Protein AF-A0ABD1ZKM5-F1 (afdb_monomer_lite)

pLDDT: mean 74.43, std 22.76, range [28.78, 96.25]

Radius of gyration: 40.63 Å; chains: 1; bounding box: 109×97×102 Å

Structure (mmCIF, N/CA/C/O backbone):
data_AF-A0ABD1ZKM5-F1
#
_entry.id   AF-A0ABD1ZKM5-F1
#
loop_
_atom_site.group_PDB
_atom_site.id
_atom_site.type_symbol
_atom_site.label_atom_id
_atom_site.label_alt_id
_atom_site.label_comp_id
_atom_site.label_asym_id
_atom_site.label_entity_id
_atom_site.label_seq_id
_atom_site.pdbx_PDB_ins_code
_atom_site.Cartn_x
_atom_site.Cartn_y
_atom_site.Cartn_z
_atom_site.occupancy
_atom_site.B_iso_or_equiv
_atom_site.auth_seq_id
_atom_site.auth_comp_id
_atom_site.auth_asym_id
_atom_site.auth_atom_id
_atom_site.pdbx_PDB_model_num
ATOM 1 N N . MET A 1 1 ? -14.604 -31.005 -56.054 1.00 36.00 1 MET A N 1
ATOM 2 C CA . MET A 1 1 ? -14.301 -32.450 -55.998 1.00 36.00 1 MET A CA 1
ATOM 3 C C . MET A 1 1 ? -13.940 -32.732 -54.546 1.00 36.00 1 MET A C 1
ATOM 5 O O . MET A 1 1 ? -12.971 -32.145 -54.093 1.00 36.00 1 MET A O 1
ATOM 9 N N . PHE A 1 2 ? -14.914 -33.166 -53.732 1.00 33.97 2 PHE A N 1
ATOM 10 C CA . PHE A 1 2 ? -15.189 -34.586 -53.395 1.00 33.97 2 PHE A CA 1
ATOM 11 C C . PHE A 1 2 ? -14.004 -35.153 -52.571 1.00 33.97 2 PHE A C 1
ATOM 13 O O . PHE A 1 2 ? -12.884 -35.075 -53.048 1.00 33.97 2 PHE A O 1
ATOM 20 N N . GLU A 1 3 ? -14.111 -35.640 -51.329 1.00 38.06 3 GLU A N 1
ATOM 21 C CA . GLU A 1 3 ? -15.212 -36.305 -50.617 1.00 38.06 3 GLU A CA 1
ATOM 22 C C . GLU A 1 3 ? -15.070 -36.232 -49.087 1.00 38.06 3 GLU A C 1
ATOM 24 O O . GLU A 1 3 ? -13.974 -36.185 -48.533 1.00 38.06 3 GLU A O 1
ATOM 29 N N . ASN A 1 4 ? -16.235 -36.291 -48.438 1.00 39.16 4 ASN A N 1
ATOM 30 C CA . ASN A 1 4 ? -16.455 -36.652 -47.043 1.00 39.16 4 ASN A CA 1
ATOM 31 C C . ASN A 1 4 ? -15.963 -38.075 -46.745 1.00 39.16 4 ASN A C 1
ATOM 33 O O . ASN A 1 4 ? -16.117 -38.955 -47.587 1.00 39.16 4 ASN A O 1
ATOM 37 N N . ASN A 1 5 ? -15.563 -38.347 -45.500 1.00 41.16 5 ASN A N 1
ATOM 38 C CA . ASN A 1 5 ? -15.792 -39.670 -44.923 1.00 41.16 5 ASN A CA 1
ATOM 39 C C . ASN A 1 5 ? -16.189 -39.591 -43.446 1.00 41.16 5 ASN A C 1
ATOM 41 O O . ASN A 1 5 ? -15.442 -39.137 -42.582 1.00 41.16 5 ASN A O 1
ATOM 45 N N . TYR A 1 6 ? -17.422 -40.041 -43.234 1.00 37.62 6 TYR A N 1
ATOM 46 C CA . TYR A 1 6 ? -18.087 -40.362 -41.982 1.00 37.62 6 TYR A CA 1
ATOM 47 C C . TYR A 1 6 ? -17.468 -41.607 -41.329 1.00 37.62 6 TYR A C 1
ATOM 49 O O . TYR A 1 6 ? -17.038 -42.529 -42.020 1.00 37.62 6 TYR A O 1
ATOM 57 N N . GLY A 1 7 ? -17.544 -41.683 -39.999 1.00 33.62 7 GLY A N 1
ATOM 58 C CA . GLY A 1 7 ? -17.165 -42.863 -39.223 1.00 33.62 7 GLY A CA 1
ATOM 59 C C . GLY A 1 7 ? -17.837 -42.925 -37.849 1.00 33.62 7 GLY A C 1
ATOM 60 O O . GLY A 1 7 ? -17.179 -42.647 -36.859 1.00 33.62 7 GLY A O 1
ATOM 61 N N . LYS A 1 8 ? -19.138 -43.265 -37.848 1.00 38.28 8 LYS A N 1
ATOM 62 C CA . LYS A 1 8 ? -19.865 -44.213 -36.962 1.00 38.28 8 LYS A CA 1
ATOM 63 C C . LYS A 1 8 ? -19.569 -44.162 -35.451 1.00 38.28 8 LYS A C 1
ATOM 65 O O . LYS A 1 8 ? -18.481 -44.503 -35.010 1.00 38.28 8 LYS A O 1
ATOM 70 N N . ASP A 1 9 ? -20.503 -43.671 -34.639 1.00 36.72 9 ASP A N 1
ATOM 71 C CA . ASP A 1 9 ? -21.673 -44.382 -34.069 1.00 36.72 9 ASP A CA 1
ATOM 72 C C . ASP A 1 9 ? -21.318 -45.454 -33.022 1.00 36.72 9 ASP A C 1
ATOM 74 O O . ASP A 1 9 ? -20.968 -46.584 -33.353 1.00 36.72 9 ASP A O 1
ATOM 78 N N . SER A 1 10 ? -21.539 -45.120 -31.747 1.00 38.94 10 SER A N 1
ATOM 79 C CA . SER A 1 10 ? -21.894 -46.089 -30.705 1.00 38.94 10 SER A CA 1
ATOM 80 C C . SER A 1 10 ? -22.880 -45.444 -29.726 1.00 38.94 10 SER A C 1
ATOM 82 O O . SER A 1 10 ? -22.502 -44.762 -28.774 1.00 38.94 10 SER A O 1
ATOM 84 N N . ILE A 1 11 ? -24.158 -45.643 -30.039 1.00 34.97 11 ILE A N 1
ATOM 85 C CA . ILE A 1 11 ? -25.331 -45.423 -29.195 1.00 34.97 11 ILE A CA 1
ATOM 86 C C . ILE A 1 11 ? -25.371 -46.556 -28.163 1.00 34.97 11 ILE A C 1
ATOM 88 O O . ILE A 1 11 ? -25.349 -47.718 -28.558 1.00 34.97 11 ILE A O 1
ATOM 92 N N . LEU A 1 12 ? -25.488 -46.231 -26.875 1.00 41.09 12 LEU A N 1
ATOM 93 C CA . LEU A 1 12 ? -26.015 -47.151 -25.866 1.00 41.09 12 LEU A CA 1
ATOM 94 C C . LEU A 1 12 ? -27.028 -46.412 -24.980 1.00 41.09 12 LEU A C 1
ATOM 96 O O . LEU A 1 12 ? -26.679 -45.598 -24.133 1.00 41.09 12 LEU A O 1
ATOM 100 N N . GLU A 1 13 ? -28.284 -46.703 -25.308 1.00 34.62 13 GLU A N 1
ATOM 101 C CA . GLU A 1 13 ? -29.384 -47.082 -24.415 1.00 34.62 13 GLU A CA 1
ATOM 102 C C . GLU A 1 13 ? -29.853 -46.106 -23.324 1.00 34.62 13 GLU A C 1
ATOM 104 O O . GLU A 1 13 ? -29.314 -45.965 -22.230 1.00 34.62 13 GLU A O 1
ATOM 109 N N . ILE A 1 14 ? -30.993 -45.510 -23.670 1.00 36.38 14 ILE A N 1
ATOM 110 C CA . ILE A 1 14 ? -32.036 -44.953 -22.816 1.00 36.38 14 ILE A CA 1
ATOM 111 C C . ILE A 1 14 ? -32.649 -46.080 -21.973 1.00 36.38 14 ILE A C 1
ATOM 113 O O . ILE A 1 14 ? -33.048 -47.094 -22.534 1.00 36.38 14 ILE A O 1
ATOM 117 N N . ASN A 1 15 ? -32.845 -45.843 -20.675 1.00 31.05 15 ASN A N 1
ATOM 118 C CA . ASN A 1 15 ? -33.962 -46.425 -19.928 1.00 31.05 15 ASN A CA 1
ATOM 119 C C . ASN A 1 15 ? -34.610 -45.327 -19.076 1.00 31.05 15 ASN A C 1
ATOM 121 O O . ASN A 1 15 ? -34.088 -44.917 -18.040 1.00 31.05 15 ASN A O 1
ATOM 125 N N . CYS A 1 16 ? -35.740 -44.831 -19.578 1.00 30.86 16 CYS A N 1
ATOM 126 C CA . CYS A 1 16 ? -36.726 -44.052 -18.846 1.00 30.86 16 CYS A CA 1
ATOM 127 C C . CYS A 1 16 ? -37.877 -44.999 -18.514 1.00 30.86 16 CYS A C 1
ATOM 129 O O . CYS A 1 16 ? -38.610 -45.374 -19.424 1.00 30.86 16 CYS A O 1
ATOM 131 N N . ASP A 1 17 ? -38.065 -45.319 -17.237 1.00 29.02 17 ASP A N 1
ATOM 132 C CA . ASP A 1 17 ? -39.303 -45.931 -16.760 1.00 29.02 17 ASP A CA 1
ATOM 133 C C . ASP A 1 17 ? -40.161 -44.861 -16.083 1.00 29.02 17 ASP A C 1
ATOM 135 O O . ASP A 1 17 ? -39.778 -44.240 -15.090 1.00 29.02 17 ASP A O 1
ATOM 139 N N . CYS A 1 18 ? -41.326 -44.631 -16.682 1.00 31.38 18 CYS A N 1
ATOM 140 C CA . CYS A 1 18 ? -42.377 -43.721 -16.253 1.00 31.38 18 CYS A CA 1
ATOM 141 C C . CYS A 1 18 ? -43.701 -44.490 -16.358 1.00 31.38 18 CYS A C 1
ATOM 143 O O . CYS A 1 18 ? -44.081 -44.832 -17.474 1.00 31.38 18 CYS A O 1
ATOM 145 N N . ALA A 1 19 ? -44.364 -44.769 -15.231 1.00 34.47 19 ALA A N 1
ATOM 146 C CA . ALA A 1 19 ? -45.766 -45.216 -15.073 1.00 34.47 19 ALA A CA 1
ATOM 147 C C . ALA A 1 19 ? -45.908 -45.762 -13.636 1.00 34.47 19 ALA A C 1
ATOM 149 O O . ALA A 1 19 ? -44.991 -46.416 -13.162 1.00 34.47 19 ALA A O 1
ATOM 150 N N . GLU A 1 20 ? -46.942 -45.586 -12.817 1.00 33.72 20 GLU A N 1
ATOM 151 C CA . GLU A 1 20 ? -48.313 -45.064 -12.865 1.00 33.72 20 GLU A CA 1
ATOM 152 C C . GLU A 1 20 ? -48.689 -44.864 -11.369 1.00 33.72 20 GLU A C 1
ATOM 154 O O . GLU A 1 20 ? -48.222 -45.591 -10.498 1.00 33.72 20 GLU A O 1
ATOM 159 N N . GLY A 1 21 ? -49.371 -43.798 -10.951 1.00 33.91 21 GLY A N 1
ATOM 160 C CA . GLY A 1 21 ? -50.832 -43.804 -10.870 1.00 33.91 21 GLY A CA 1
ATOM 161 C C . GLY A 1 21 ? -51.379 -44.483 -9.599 1.00 33.91 21 GLY A C 1
ATOM 162 O O . GLY A 1 21 ? -51.686 -45.665 -9.626 1.00 33.91 21 GLY A O 1
ATOM 163 N N . ALA A 1 22 ? -51.603 -43.723 -8.516 1.00 32.34 22 ALA A N 1
ATOM 164 C CA . ALA A 1 22 ? -52.608 -44.063 -7.496 1.00 32.34 22 ALA A CA 1
ATOM 165 C C . ALA A 1 22 ? -53.034 -42.822 -6.686 1.00 32.34 22 ALA A C 1
ATOM 167 O O . ALA A 1 22 ? -52.306 -42.320 -5.831 1.00 32.34 22 ALA A O 1
ATOM 168 N N . MET A 1 23 ? -54.246 -42.337 -6.965 1.00 34.19 23 MET A N 1
ATOM 169 C CA . MET A 1 23 ? -55.028 -41.481 -6.070 1.00 34.19 23 MET A CA 1
ATOM 170 C C . MET A 1 23 ? -55.425 -42.267 -4.816 1.00 34.19 23 MET A C 1
ATOM 172 O O . MET A 1 23 ? -56.023 -43.324 -4.963 1.00 34.19 23 MET A O 1
ATOM 176 N N . TYR A 1 24 ? -55.243 -41.694 -3.623 1.00 33.56 24 TYR A N 1
ATOM 177 C CA . TYR A 1 24 ? -56.173 -41.871 -2.499 1.00 33.56 24 TYR A CA 1
ATOM 178 C C . TYR A 1 24 ? -56.209 -40.601 -1.637 1.00 33.56 24 TYR A C 1
ATOM 180 O O . TYR A 1 24 ? -55.196 -40.133 -1.124 1.00 33.56 24 TYR A O 1
ATOM 188 N N . VAL A 1 25 ? -57.413 -40.047 -1.501 1.00 41.25 25 VAL A N 1
ATOM 189 C CA . VAL A 1 25 ? -57.791 -38.982 -0.566 1.00 41.25 25 VAL A CA 1
ATOM 190 C C . VAL A 1 25 ? -58.411 -39.637 0.666 1.00 41.25 25 VAL A C 1
ATOM 192 O O . VAL A 1 25 ? -59.309 -40.442 0.485 1.00 41.25 25 VAL A O 1
ATOM 195 N N . TYR A 1 26 ? -57.944 -39.273 1.866 1.00 31.66 26 TYR A N 1
ATOM 196 C CA . TYR A 1 26 ? -58.586 -39.203 3.206 1.00 31.66 26 TYR A CA 1
ATOM 197 C C . TYR A 1 26 ? -57.402 -38.949 4.176 1.00 31.66 26 TYR A C 1
ATOM 199 O O . TYR A 1 26 ? -56.385 -39.612 4.054 1.00 31.66 26 TYR A O 1
ATOM 207 N N . GLY A 1 27 ? -57.325 -38.017 5.127 1.00 28.78 27 GLY A N 1
ATOM 208 C CA . GLY A 1 27 ? -58.278 -37.163 5.822 1.00 28.78 27 GLY A CA 1
ATOM 209 C C . GLY A 1 27 ? -57.945 -37.217 7.326 1.00 28.78 27 GLY A C 1
ATOM 210 O O . GLY A 1 27 ? -58.253 -38.229 7.931 1.00 28.78 27 GLY A O 1
ATOM 211 N N . ARG A 1 28 ? -57.392 -36.122 7.902 1.00 34.00 28 ARG A N 1
ATOM 212 C CA . ARG A 1 28 ? -57.161 -35.824 9.354 1.00 34.00 28 ARG A CA 1
ATOM 213 C C . ARG A 1 28 ? -56.240 -36.819 10.104 1.00 34.00 28 ARG A C 1
ATOM 215 O O . ARG A 1 28 ? -56.307 -38.010 9.890 1.00 34.00 28 ARG A O 1
ATOM 222 N N . THR A 1 29 ? -55.314 -36.423 10.974 1.00 35.19 29 THR A N 1
ATOM 223 C CA . THR A 1 29 ? -55.437 -35.626 12.210 1.00 35.19 29 THR A CA 1
ATOM 224 C C . THR A 1 29 ? -54.043 -35.117 12.612 1.00 35.19 29 THR A C 1
ATOM 226 O O . THR A 1 29 ? -53.079 -35.861 12.537 1.00 35.19 29 THR A O 1
ATOM 229 N N . SER A 1 30 ? -53.906 -33.826 12.921 1.00 36.16 30 SER A N 1
ATOM 230 C CA . SER A 1 30 ? -53.524 -33.304 14.247 1.00 36.16 30 SER A CA 1
ATOM 231 C C . SER A 1 30 ? -52.241 -33.853 14.888 1.00 36.16 30 SER A C 1
ATOM 233 O O . SER A 1 30 ? -52.185 -35.009 15.286 1.00 36.16 30 SER A O 1
ATOM 235 N N . ALA A 1 31 ? -51.376 -32.884 15.206 1.00 39.53 31 ALA A N 1
ATOM 236 C CA . ALA A 1 31 ? -50.312 -32.889 16.207 1.00 39.53 31 ALA A CA 1
ATOM 237 C C . ALA A 1 31 ? -48.954 -33.465 15.787 1.00 39.53 31 ALA A C 1
ATOM 239 O O . ALA A 1 31 ? -48.861 -34.347 14.952 1.00 39.53 31 ALA A O 1
ATOM 240 N N . GLU A 1 32 ? -47.930 -32.904 16.438 1.00 35.69 32 GLU A N 1
ATOM 241 C CA . GLU A 1 32 ? -46.489 -33.152 16.306 1.00 35.69 32 GLU A CA 1
ATOM 242 C C . GLU A 1 32 ? -45.801 -32.326 15.211 1.00 35.69 32 GLU A C 1
ATOM 244 O O . GLU A 1 32 ? -46.047 -32.458 14.026 1.00 35.69 32 GLU A O 1
ATOM 249 N N . SER A 1 33 ? -44.899 -31.404 15.508 1.00 37.94 33 SER A N 1
ATOM 250 C CA . SER A 1 33 ? -44.362 -30.955 16.785 1.00 37.94 33 SER A CA 1
ATOM 251 C C . SER A 1 33 ? -43.608 -29.669 16.476 1.00 37.94 33 SER A C 1
ATOM 253 O O . SER A 1 33 ? -42.689 -29.666 15.655 1.00 37.94 33 SER A O 1
ATOM 255 N N . LEU A 1 34 ? -44.009 -28.568 17.111 1.00 40.22 34 LEU A N 1
ATOM 256 C CA . LEU A 1 34 ? -43.233 -27.336 17.116 1.00 40.22 34 LEU A CA 1
ATOM 257 C C . LEU A 1 34 ? -41.829 -27.669 17.616 1.00 40.22 34 LEU A C 1
ATOM 259 O O . LEU A 1 34 ? -41.654 -28.143 18.739 1.00 40.22 34 LEU A O 1
ATOM 263 N N . ASN A 1 35 ? -40.839 -27.424 16.763 1.00 40.56 35 ASN A N 1
ATOM 264 C CA . ASN A 1 35 ? -39.428 -27.592 17.062 1.00 40.56 35 ASN A CA 1
ATOM 265 C C . ASN A 1 35 ? -39.002 -26.465 18.018 1.00 40.56 35 ASN A C 1
ATOM 267 O O . ASN A 1 35 ? -38.363 -25.482 17.644 1.00 40.56 35 ASN A O 1
ATOM 271 N N . TYR A 1 36 ? -39.447 -26.574 19.270 1.00 34.72 36 TYR A N 1
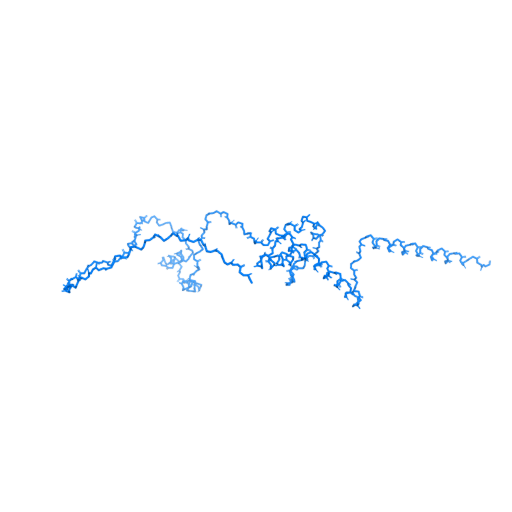ATOM 272 C CA . TYR A 1 36 ? -39.001 -25.747 20.375 1.00 34.72 36 TYR A CA 1
ATOM 273 C C . TYR A 1 36 ? -37.570 -26.181 20.675 1.00 34.72 36 TYR A C 1
ATOM 275 O O . TYR A 1 36 ? -37.317 -27.151 21.392 1.00 34.72 36 TYR A O 1
ATOM 283 N N . ARG A 1 37 ? -36.610 -25.474 20.074 1.00 36.47 37 ARG A N 1
ATOM 284 C CA . ARG A 1 37 ? -35.201 -25.554 20.447 1.00 36.47 37 ARG A CA 1
ATOM 285 C C . ARG A 1 37 ? -35.121 -25.169 21.919 1.00 36.47 37 ARG A C 1
ATOM 287 O O . ARG A 1 37 ? -35.146 -23.987 22.252 1.00 36.47 37 ARG A O 1
ATOM 294 N N . LYS A 1 38 ? -35.094 -26.183 22.786 1.00 36.00 38 LYS A N 1
ATOM 295 C CA . LYS A 1 38 ? -34.874 -26.061 24.224 1.00 36.00 38 LYS A CA 1
ATOM 296 C C . LYS A 1 38 ? -33.660 -25.156 24.425 1.00 36.00 38 LYS A C 1
ATOM 298 O O . LYS A 1 38 ? -32.528 -25.572 24.197 1.00 36.00 38 LYS A O 1
ATOM 303 N N . GLN A 1 39 ? -33.903 -23.907 24.816 1.00 36.72 39 GLN A N 1
ATOM 304 C CA . GLN A 1 39 ? -32.912 -23.143 25.548 1.00 36.72 39 GLN A CA 1
ATOM 305 C C . GLN A 1 39 ? -32.711 -23.925 26.837 1.00 36.72 39 GLN A C 1
ATOM 307 O O . GLN A 1 39 ? -33.581 -23.962 27.703 1.00 36.72 39 GLN A O 1
ATOM 312 N N . THR A 1 40 ? -31.595 -24.636 26.911 1.00 38.12 40 THR A N 1
ATOM 313 C CA . THR A 1 40 ? -31.060 -25.147 28.160 1.00 38.12 40 THR A CA 1
ATOM 314 C C . THR A 1 40 ? -30.802 -23.933 29.039 1.00 38.12 40 THR A C 1
ATOM 316 O O . THR A 1 40 ? -29.773 -23.268 28.923 1.00 38.12 40 THR A O 1
ATOM 319 N N . VAL A 1 41 ? -31.790 -23.593 29.865 1.00 39.41 41 VAL A N 1
ATOM 320 C CA . VAL A 1 41 ? -31.601 -22.728 31.020 1.00 39.41 41 VAL A CA 1
ATOM 321 C C . VAL A 1 41 ? -30.682 -23.522 31.932 1.00 39.41 41 VAL A C 1
ATOM 323 O O . VAL A 1 41 ? -31.122 -24.386 32.686 1.00 39.41 41 VAL A O 1
ATOM 326 N N . HIS A 1 42 ? -29.381 -23.291 31.779 1.00 32.00 42 HIS A N 1
ATOM 327 C CA . HIS A 1 42 ? -28.417 -23.633 32.802 1.00 32.00 42 HIS A CA 1
ATOM 328 C C . HIS A 1 42 ? -28.847 -22.868 34.054 1.00 32.00 42 HIS A C 1
ATOM 330 O O . HIS A 1 42 ? -28.608 -21.668 34.193 1.00 32.00 42 HIS A O 1
ATOM 336 N N . HIS A 1 43 ? -29.560 -23.564 34.940 1.00 36.84 43 HIS A N 1
ATOM 337 C CA . HIS A 1 43 ? -29.608 -23.237 36.354 1.00 36.84 43 HIS A CA 1
ATOM 338 C C . HIS A 1 43 ? -28.204 -23.502 36.905 1.00 36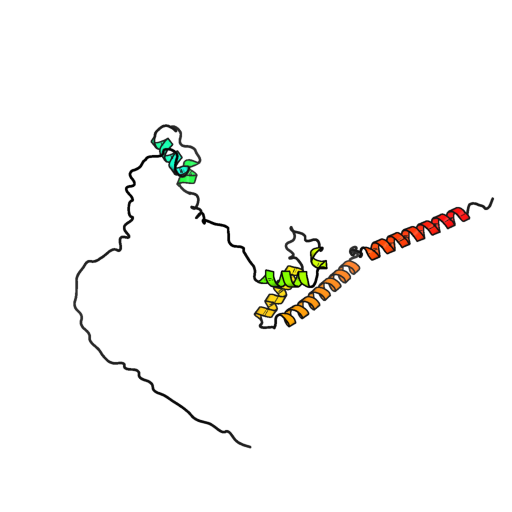.84 43 HIS A C 1
ATOM 340 O O . HIS A 1 43 ? -27.954 -24.486 37.593 1.00 36.84 43 HIS A O 1
ATOM 346 N N . ASP A 1 44 ? -27.264 -22.638 36.531 1.00 40.81 44 ASP A N 1
ATOM 347 C CA . ASP A 1 44 ? -26.002 -22.537 37.232 1.00 40.81 44 ASP A CA 1
ATOM 348 C C . ASP A 1 44 ? -26.356 -22.036 38.631 1.00 40.81 44 ASP A C 1
ATOM 350 O O . ASP A 1 44 ? -26.946 -20.963 38.786 1.00 40.81 44 ASP A O 1
ATOM 354 N N . GLU A 1 45 ? -26.047 -22.832 39.652 1.00 43.12 45 GLU A N 1
ATOM 355 C CA . GLU A 1 45 ? -26.011 -22.373 41.034 1.00 43.12 45 GLU A CA 1
ATOM 356 C C . GLU A 1 45 ? -25.178 -21.091 41.082 1.00 43.12 45 GLU A C 1
ATOM 358 O O . GLU A 1 45 ? -23.951 -21.089 40.943 1.00 43.12 45 GLU A O 1
ATOM 363 N N . VAL A 1 46 ? -25.873 -19.960 41.195 1.00 46.25 46 VAL A N 1
ATOM 364 C CA . VAL A 1 46 ? -25.269 -18.646 41.052 1.00 46.25 46 VAL A CA 1
ATOM 365 C C . VAL A 1 46 ? -24.458 -18.356 42.310 1.00 46.25 46 VAL A C 1
ATOM 367 O O . VAL A 1 46 ? -24.921 -17.692 43.237 1.00 46.25 46 VAL A O 1
ATOM 370 N N . LYS A 1 47 ? -23.189 -18.776 42.328 1.00 41.31 47 LYS A N 1
ATOM 371 C CA . LYS A 1 47 ? -22.150 -18.031 43.048 1.00 41.31 47 LYS A CA 1
ATOM 372 C C . LYS A 1 47 ? -22.104 -16.642 42.411 1.00 41.31 47 LYS A C 1
ATOM 374 O O . LYS A 1 47 ? -21.408 -16.403 41.427 1.00 41.31 47 LYS A O 1
ATOM 379 N N . MET A 1 48 ? -22.923 -15.740 42.950 1.00 49.53 48 MET A N 1
ATOM 380 C CA . MET A 1 48 ? -23.054 -14.337 42.566 1.00 49.53 48 MET A CA 1
ATOM 381 C C . MET A 1 48 ? -21.729 -13.614 42.825 1.00 49.53 48 MET A C 1
ATOM 383 O O . MET A 1 48 ? -21.580 -12.893 43.808 1.00 49.53 48 MET A O 1
ATOM 387 N N . SER A 1 49 ? -20.737 -13.774 41.949 1.00 56.69 49 SER A N 1
ATOM 388 C CA . SER A 1 49 ? -19.591 -12.873 41.951 1.00 56.69 49 SER A CA 1
ATOM 389 C C . SER A 1 49 ? -20.104 -11.498 41.519 1.00 56.69 49 SER A C 1
ATOM 391 O O . SER A 1 49 ? -20.320 -11.253 40.329 1.00 56.69 49 SER A O 1
ATOM 393 N N . PHE A 1 50 ? -20.322 -10.611 42.493 1.00 55.56 50 PHE A N 1
ATOM 394 C CA . PHE A 1 50 ? -20.814 -9.235 42.337 1.00 55.56 50 PHE A CA 1
ATOM 395 C C . PHE A 1 50 ? -20.095 -8.454 41.217 1.00 55.56 50 PHE A C 1
ATOM 397 O O . PHE A 1 50 ? -20.676 -7.572 40.589 1.00 55.56 50 PHE A O 1
ATOM 404 N N . MET A 1 51 ? -18.852 -8.839 40.904 1.00 59.88 51 MET A N 1
ATOM 405 C CA . MET A 1 51 ? -17.943 -8.115 40.014 1.00 59.88 51 MET A CA 1
ATOM 406 C C . MET A 1 51 ? -17.645 -8.792 38.663 1.00 59.88 51 MET A C 1
ATOM 408 O O . MET A 1 51 ? -16.881 -8.231 37.875 1.00 59.88 51 MET A O 1
ATOM 412 N N . LYS A 1 52 ? -18.228 -9.955 38.342 1.00 66.25 52 LYS A N 1
ATOM 413 C CA . LYS A 1 52 ? -17.986 -10.638 37.053 1.00 66.25 52 LYS A CA 1
ATOM 414 C C . LYS A 1 52 ? -19.133 -10.353 36.074 1.00 66.25 52 LYS A C 1
ATOM 416 O O . LYS A 1 52 ? -20.301 -10.533 36.422 1.00 66.25 52 LYS A O 1
ATOM 421 N N . GLY A 1 53 ? -18.795 -9.855 34.882 1.00 73.88 53 GLY A N 1
ATOM 422 C CA . GLY A 1 53 ? -19.749 -9.479 33.827 1.00 73.88 53 GLY A CA 1
ATOM 423 C C . GLY A 1 53 ? -19.479 -8.112 33.182 1.00 73.88 53 GLY A C 1
ATOM 424 O O . GLY A 1 53 ? -18.602 -7.364 33.627 1.00 73.88 53 GLY A O 1
ATOM 425 N N . ASP A 1 54 ? -20.256 -7.812 32.139 1.00 83.75 54 ASP A N 1
ATOM 426 C CA . ASP A 1 54 ? -20.254 -6.548 31.391 1.00 83.75 54 ASP A CA 1
ATOM 427 C C . ASP A 1 54 ? -20.714 -5.358 32.260 1.00 83.75 54 ASP A C 1
ATOM 429 O O . ASP A 1 54 ? -21.507 -5.518 33.195 1.00 83.75 54 ASP A O 1
ATOM 433 N N . LEU A 1 55 ? -20.234 -4.153 31.947 1.00 88.06 55 LEU A N 1
ATOM 434 C CA . LEU A 1 55 ? -20.535 -2.911 32.658 1.00 88.06 55 LEU A CA 1
ATOM 435 C C . LEU A 1 55 ? -22.045 -2.655 32.753 1.00 88.06 55 LEU A C 1
ATOM 437 O O . LEU A 1 55 ? -22.529 -2.300 33.826 1.00 88.06 55 LEU A O 1
ATOM 441 N N . LEU A 1 56 ? -22.813 -2.906 31.686 1.00 89.19 56 LEU A N 1
ATOM 442 C CA . LEU A 1 56 ? -24.271 -2.731 31.712 1.00 89.19 56 LEU A CA 1
ATOM 443 C C . LEU A 1 56 ? -24.938 -3.645 32.733 1.00 89.19 56 LEU A C 1
ATOM 445 O O . LEU A 1 56 ? -25.820 -3.219 33.483 1.00 89.19 56 LEU A O 1
ATOM 449 N N . THR A 1 57 ? -24.497 -4.901 32.794 1.00 88.62 57 THR A N 1
ATOM 450 C CA . THR A 1 57 ? -25.034 -5.881 33.743 1.00 88.62 57 THR A CA 1
ATOM 451 C C . THR A 1 57 ? -24.684 -5.510 35.185 1.00 88.62 57 THR A C 1
ATOM 453 O O . THR A 1 57 ? -25.532 -5.634 36.069 1.00 88.62 57 THR A O 1
ATOM 456 N N . LYS A 1 58 ? -23.482 -4.967 35.418 1.00 88.88 58 LYS A N 1
ATOM 457 C CA . LYS A 1 58 ? -23.030 -4.468 36.725 1.00 88.88 58 LYS A CA 1
ATOM 458 C C . LYS A 1 58 ? -23.833 -3.255 37.177 1.00 88.88 58 LYS A C 1
ATOM 460 O O . LYS A 1 58 ? -24.421 -3.281 38.256 1.00 88.88 58 LYS A O 1
ATOM 465 N N . THR A 1 59 ? -23.936 -2.228 36.339 1.00 89.50 59 THR A N 1
ATOM 466 C CA . THR A 1 59 ? -24.680 -1.004 36.662 1.00 89.50 59 THR A CA 1
ATOM 467 C C . THR A 1 59 ? -26.162 -1.296 36.882 1.00 89.50 59 THR A C 1
ATOM 469 O O . THR A 1 59 ? -26.758 -0.785 37.827 1.00 89.50 59 THR A O 1
ATOM 472 N N . ARG A 1 60 ? -26.751 -2.211 36.099 1.00 89.94 60 ARG A N 1
ATOM 473 C CA . ARG A 1 60 ? -28.131 -2.673 36.309 1.00 89.94 60 ARG A CA 1
ATOM 474 C C . ARG A 1 60 ? -28.321 -3.312 37.688 1.00 89.94 60 ARG A C 1
ATOM 476 O O . ARG A 1 60 ? -29.348 -3.080 38.320 1.00 89.94 60 ARG A O 1
ATOM 483 N N . ARG A 1 61 ? -27.354 -4.106 38.161 1.00 88.75 61 ARG A N 1
ATOM 484 C CA . ARG A 1 61 ? -27.386 -4.713 39.504 1.00 88.75 61 ARG A CA 1
ATOM 485 C C . ARG A 1 61 ? -27.235 -3.661 40.608 1.00 88.75 61 ARG A C 1
ATOM 487 O O . ARG A 1 61 ? -27.972 -3.731 41.581 1.00 88.75 61 ARG A O 1
ATOM 494 N N . LEU A 1 62 ? -26.356 -2.672 40.437 1.00 90.19 62 LEU A N 1
ATOM 495 C CA . LEU A 1 62 ? -26.136 -1.591 41.414 1.00 90.19 62 LEU A CA 1
ATOM 496 C C . LEU A 1 62 ? -27.345 -0.661 41.575 1.00 90.19 62 LEU A C 1
ATOM 498 O O . LEU A 1 62 ? -27.657 -0.263 42.695 1.00 90.19 62 LEU A O 1
ATOM 502 N N . ILE A 1 63 ? -28.041 -0.353 40.476 1.00 90.12 63 ILE A N 1
ATOM 503 C CA . ILE A 1 63 ? -29.298 0.409 40.506 1.00 90.12 63 ILE A CA 1
ATOM 504 C C . ILE A 1 63 ? -30.385 -0.403 41.225 1.00 90.12 63 ILE A C 1
ATOM 506 O O . ILE A 1 63 ? -31.069 0.120 42.097 1.00 90.12 63 ILE A O 1
ATOM 510 N N . LYS A 1 64 ? -30.518 -1.701 40.911 1.00 87.81 64 LYS A N 1
ATOM 511 C CA . LYS A 1 64 ? -31.484 -2.589 41.586 1.00 87.81 64 LYS A CA 1
ATOM 512 C C . LYS A 1 64 ? -31.186 -2.779 43.075 1.00 87.81 64 LYS A C 1
ATOM 514 O O . LYS A 1 64 ? -32.116 -2.914 43.858 1.00 87.81 64 LYS A O 1
ATOM 519 N N . GLY A 1 65 ? -29.910 -2.805 43.453 1.00 88.81 65 GLY A N 1
ATOM 520 C CA . GLY A 1 65 ? -29.463 -2.956 44.838 1.00 88.81 65 GLY A CA 1
ATOM 521 C C . GLY A 1 65 ? -29.509 -1.671 45.666 1.00 88.81 65 GLY A C 1
ATOM 522 O O . GLY A 1 65 ? -29.074 -1.697 46.810 1.00 88.81 65 GLY A O 1
ATOM 523 N N . GLY A 1 66 ? -29.965 -0.544 45.105 1.00 87.38 66 GLY A N 1
ATOM 524 C CA . GLY A 1 66 ? -30.076 0.730 45.825 1.00 87.38 66 GLY A CA 1
ATOM 525 C C . GLY A 1 66 ? -28.741 1.399 46.182 1.00 87.38 66 GLY A C 1
ATOM 526 O O . GLY A 1 66 ? -28.743 2.430 46.844 1.00 87.38 66 GLY A O 1
ATOM 527 N N . ILE A 1 67 ? -27.607 0.850 45.728 1.00 88.12 67 ILE A N 1
ATOM 528 C CA . ILE A 1 67 ? -26.262 1.407 45.964 1.00 88.12 67 ILE A CA 1
ATOM 529 C C . ILE A 1 67 ? -26.063 2.671 45.123 1.00 88.12 67 ILE A C 1
ATOM 531 O O . ILE A 1 67 ? -25.495 3.659 45.581 1.00 88.12 67 ILE A O 1
ATOM 535 N N . ILE A 1 68 ? -26.552 2.643 43.881 1.00 86.12 68 ILE A N 1
ATOM 536 C CA . ILE A 1 68 ? -26.611 3.815 43.012 1.00 86.12 68 ILE A CA 1
ATOM 537 C C . ILE A 1 68 ? -28.050 4.323 43.034 1.00 86.12 68 ILE A C 1
ATOM 539 O O . ILE A 1 68 ? -28.922 3.780 42.358 1.00 86.12 68 ILE A O 1
ATOM 543 N N . THR A 1 69 ? -28.287 5.375 43.815 1.00 83.94 69 THR A N 1
ATOM 544 C CA . THR A 1 69 ? -29.605 6.010 43.961 1.00 83.94 69 THR A CA 1
ATOM 545 C C . THR A 1 69 ? -30.017 6.789 42.714 1.00 83.94 69 THR A C 1
ATOM 547 O O . THR A 1 69 ? -31.189 6.801 42.345 1.00 83.94 69 THR A O 1
ATOM 550 N N . LYS A 1 70 ? -29.055 7.404 42.015 1.00 89.56 70 LYS A N 1
ATOM 551 C CA . LYS A 1 70 ? -29.289 8.127 40.762 1.00 89.56 70 LYS A CA 1
ATOM 552 C C . LYS A 1 70 ? -28.784 7.323 39.572 1.00 89.56 70 LYS A C 1
ATOM 554 O O . LYS A 1 70 ? -27.582 7.141 39.395 1.00 89.56 70 LYS A O 1
ATOM 559 N N . LYS A 1 71 ? -29.707 6.896 38.713 1.00 90.50 71 LYS A N 1
ATOM 560 C CA . LYS A 1 71 ? -29.375 6.243 37.445 1.00 90.50 71 LYS A CA 1
ATOM 561 C C . LYS A 1 71 ? -28.493 7.162 36.578 1.00 90.50 71 LYS A C 1
ATOM 563 O O . LYS A 1 71 ? -28.848 8.328 36.389 1.00 90.50 71 LYS A O 1
ATOM 568 N N . PRO A 1 72 ? -27.351 6.673 36.059 1.00 92.25 72 PRO A N 1
ATOM 569 C CA . PRO A 1 72 ? -26.476 7.498 35.241 1.00 92.25 72 PRO A CA 1
ATOM 570 C C . PRO A 1 72 ? -27.109 7.782 33.875 1.00 92.25 72 PRO A C 1
ATOM 572 O O . PRO A 1 72 ? -27.774 6.920 33.302 1.00 92.25 72 PRO A O 1
ATOM 575 N N . LEU A 1 73 ? -26.858 8.983 33.343 1.00 92.69 73 LEU A N 1
ATOM 576 C CA . LEU A 1 73 ? -27.466 9.489 32.101 1.00 92.69 73 LEU A CA 1
ATOM 577 C C . LEU A 1 73 ? -27.207 8.579 30.889 1.00 92.69 73 LEU A C 1
ATOM 579 O O . LEU A 1 73 ? -28.075 8.400 30.043 1.00 92.69 73 LEU A O 1
ATOM 583 N N . TRP A 1 74 ? -26.027 7.958 30.826 1.00 93.56 74 TRP A N 1
ATOM 584 C CA . TRP A 1 74 ? -25.648 7.066 29.730 1.00 93.56 74 TRP A CA 1
ATOM 585 C C . TRP A 1 74 ? -26.339 5.694 29.787 1.00 93.56 74 TRP A C 1
ATOM 587 O O . TRP A 1 74 ? -26.364 4.988 28.782 1.00 93.56 74 TRP A O 1
ATOM 597 N N . PHE A 1 75 ? -26.903 5.288 30.934 1.00 93.69 75 PHE A N 1
ATOM 598 C CA . PHE A 1 75 ? -27.455 3.938 31.096 1.00 93.69 75 PHE A CA 1
ATOM 599 C C . PHE A 1 75 ? -28.626 3.682 30.155 1.00 93.69 75 PHE A C 1
ATOM 601 O O . PHE A 1 75 ? -28.750 2.577 29.634 1.00 93.69 75 PHE A O 1
ATOM 608 N N . ASP A 1 76 ? -29.469 4.690 29.929 1.00 92.25 76 ASP A N 1
ATOM 609 C CA . ASP A 1 76 ? -30.595 4.571 29.007 1.00 92.25 76 ASP A CA 1
ATOM 610 C C . ASP A 1 76 ? -30.138 4.415 27.570 1.00 92.25 76 ASP A C 1
ATOM 612 O O . ASP A 1 76 ? -30.559 3.468 26.909 1.00 92.25 76 ASP A O 1
ATOM 616 N N . ALA A 1 77 ? -29.227 5.275 27.115 1.00 94.44 77 ALA A N 1
ATOM 617 C CA . ALA A 1 77 ? -28.701 5.217 25.758 1.00 94.44 77 ALA A CA 1
ATOM 618 C C . ALA A 1 77 ? -28.091 3.840 25.454 1.00 94.44 77 ALA A C 1
ATOM 620 O O . ALA A 1 77 ? -28.459 3.198 24.473 1.00 94.44 77 ALA A O 1
ATOM 621 N N . VAL A 1 78 ? -27.230 3.341 26.344 1.00 93.06 78 VAL A N 1
ATOM 622 C CA . VAL A 1 78 ? -26.529 2.068 26.129 1.00 93.06 78 VAL A CA 1
ATOM 623 C C . VAL A 1 78 ? -27.440 0.853 26.381 1.00 93.06 78 VAL A C 1
ATOM 625 O O . VAL A 1 78 ? -27.231 -0.207 25.802 1.00 93.06 78 VAL A O 1
ATOM 628 N N . SER A 1 79 ? -28.486 0.975 27.206 1.00 89.69 79 SER A N 1
ATOM 629 C CA . SER A 1 79 ? -29.465 -0.112 27.380 1.00 89.69 79 SER A CA 1
ATOM 630 C C . SER A 1 79 ? -30.380 -0.282 26.168 1.00 89.69 79 SER A C 1
ATOM 632 O O . SER A 1 79 ? -30.760 -1.412 25.871 1.00 89.69 79 SER A O 1
ATOM 634 N N . HIS A 1 80 ? -30.737 0.814 25.492 1.00 93.19 80 HIS A N 1
ATOM 635 C CA . HIS A 1 80 ? -31.533 0.769 24.262 1.00 93.19 80 HIS A CA 1
ATOM 636 C C . HIS A 1 80 ? -30.684 0.354 23.057 1.00 93.19 80 HIS A C 1
ATOM 638 O O . HIS A 1 80 ? -31.146 -0.416 22.219 1.00 93.19 80 HIS A O 1
ATOM 644 N N . PHE A 1 81 ? -29.432 0.813 23.002 1.00 92.19 81 PHE A N 1
ATOM 645 C CA . PHE A 1 81 ? -28.485 0.500 21.936 1.00 92.19 81 PHE A CA 1
ATOM 646 C C . PHE A 1 81 ? -27.235 -0.168 22.524 1.00 92.19 81 PHE A C 1
ATOM 648 O O . PHE A 1 81 ? -26.202 0.489 22.689 1.00 92.19 81 PHE A O 1
ATOM 655 N N . PRO A 1 82 ? -27.311 -1.464 22.887 1.00 87.06 82 PRO A N 1
ATOM 656 C CA . PRO A 1 82 ? -26.154 -2.166 23.420 1.00 87.06 82 PRO A CA 1
ATOM 657 C C . PRO A 1 82 ? -25.058 -2.266 22.349 1.00 87.06 82 PRO A C 1
ATOM 659 O O . PRO A 1 82 ? -25.368 -2.442 21.165 1.00 87.06 82 PRO A O 1
ATOM 662 N N . PRO A 1 83 ? -23.771 -2.186 22.736 1.00 86.88 83 PRO A N 1
ATOM 663 C CA . PRO A 1 83 ? -22.684 -2.409 21.796 1.00 86.88 83 PRO A CA 1
ATOM 664 C C . PRO A 1 83 ? -22.792 -3.821 21.211 1.00 86.88 83 PRO A C 1
ATOM 666 O O . PRO A 1 83 ? -23.154 -4.773 21.909 1.00 86.88 83 PRO A O 1
ATOM 669 N N . GLN A 1 84 ? -22.472 -3.970 19.924 1.00 85.62 84 GLN A N 1
ATOM 670 C CA . GLN A 1 84 ? -22.440 -5.290 19.301 1.00 85.62 84 GLN A CA 1
ATOM 671 C C . GLN A 1 84 ? -21.401 -6.165 20.009 1.00 85.62 84 GLN A C 1
ATOM 673 O O . GLN A 1 84 ? -20.262 -5.745 20.221 1.00 85.62 84 GLN A O 1
ATOM 678 N N . ALA A 1 85 ? -21.795 -7.387 20.375 1.00 80.56 85 ALA A N 1
ATOM 679 C CA . ALA A 1 85 ? -20.889 -8.335 21.003 1.00 80.56 85 ALA A CA 1
ATOM 680 C C . ALA A 1 85 ? -19.764 -8.689 20.020 1.00 80.56 85 ALA A C 1
ATOM 682 O O . ALA A 1 85 ? -19.981 -9.400 19.034 1.00 80.56 85 ALA A O 1
ATOM 683 N N . ILE A 1 86 ? -18.557 -8.191 20.292 1.00 79.88 86 ILE A N 1
ATOM 684 C CA . ILE A 1 86 ? -17.365 -8.571 19.542 1.00 79.88 86 ILE A CA 1
ATOM 685 C C . ILE A 1 86 ? -17.125 -10.048 19.836 1.00 79.88 86 ILE A C 1
ATOM 687 O O . ILE A 1 86 ? -16.865 -10.433 20.977 1.00 79.88 86 ILE A O 1
ATOM 691 N N . ARG A 1 87 ? -17.221 -10.890 18.805 1.00 80.12 87 ARG A N 1
ATOM 692 C CA . ARG A 1 87 ? -16.738 -12.267 18.899 1.00 80.12 87 ARG A CA 1
ATOM 693 C C . ARG A 1 87 ? -15.225 -12.187 19.039 1.00 80.12 87 ARG A C 1
ATOM 695 O O . ARG A 1 87 ? -14.530 -11.970 18.048 1.00 80.12 87 ARG A O 1
ATOM 702 N N . VAL A 1 88 ? -14.732 -12.300 20.268 1.00 77.50 88 VAL A N 1
ATOM 703 C CA . VAL A 1 88 ? -13.299 -12.425 20.525 1.00 77.50 88 VAL A CA 1
ATOM 704 C C . VAL A 1 88 ? -12.873 -13.727 19.855 1.00 77.50 88 VAL A C 1
ATOM 706 O O . VAL A 1 88 ? -13.301 -14.804 20.258 1.00 77.50 88 VAL A O 1
ATOM 709 N N . ARG A 1 89 ? -12.136 -13.621 18.746 1.00 74.00 89 ARG A N 1
ATOM 710 C CA . ARG A 1 89 ? -11.492 -14.788 18.149 1.00 74.00 89 ARG A CA 1
ATOM 711 C C . ARG A 1 89 ? -10.320 -15.147 19.048 1.00 74.00 89 ARG A C 1
ATOM 713 O O . ARG A 1 89 ? -9.462 -14.301 19.289 1.00 74.00 89 ARG A O 1
ATOM 720 N N . ASP A 1 90 ? -10.278 -16.388 19.504 1.00 77.31 90 ASP A N 1
ATOM 721 C CA . ASP A 1 90 ? -9.107 -16.911 20.190 1.00 77.31 90 ASP A CA 1
ATOM 722 C C . ASP A 1 90 ? -7.999 -17.127 19.146 1.00 77.31 90 ASP A C 1
ATOM 724 O O . ASP A 1 90 ? -8.120 -17.977 18.264 1.00 77.31 90 ASP A O 1
ATOM 728 N N . GLY A 1 91 ? -6.940 -16.310 19.191 1.00 84.94 91 GLY A N 1
ATOM 729 C CA . GLY A 1 91 ? -5.758 -16.462 18.336 1.00 84.94 91 GLY A CA 1
ATOM 730 C C . GLY A 1 91 ? -5.302 -15.196 17.605 1.00 84.94 91 GLY A C 1
ATOM 731 O O . GLY A 1 91 ? -5.856 -14.109 17.755 1.00 84.94 91 GLY A O 1
ATOM 732 N N . LYS A 1 92 ? -4.236 -15.345 16.809 1.00 88.44 92 LYS A N 1
ATOM 733 C CA . LYS A 1 92 ? -3.690 -14.267 15.969 1.00 88.44 92 LYS A CA 1
ATOM 734 C C . LYS A 1 92 ? -4.590 -14.062 14.748 1.00 88.44 92 LYS A C 1
ATOM 736 O O . LYS A 1 92 ? -5.067 -15.032 14.161 1.00 88.44 92 LYS A O 1
ATOM 741 N N . ALA A 1 93 ? -4.803 -12.807 14.353 1.00 87.81 93 ALA A N 1
ATOM 742 C CA . ALA A 1 93 ? -5.533 -12.495 13.127 1.00 87.81 93 ALA A CA 1
ATOM 743 C C . ALA A 1 93 ? -4.824 -13.114 11.902 1.00 87.81 93 ALA A C 1
ATOM 745 O O . ALA A 1 93 ? -3.589 -13.104 11.857 1.00 87.81 93 ALA A O 1
ATOM 746 N N . PRO A 1 94 ? -5.570 -13.659 10.920 1.00 89.12 94 PRO A N 1
ATOM 747 C CA . PRO A 1 94 ? -4.969 -14.186 9.702 1.00 89.12 94 PRO A CA 1
ATOM 748 C C . PRO A 1 94 ? -4.284 -13.061 8.922 1.00 89.12 94 PRO A C 1
ATOM 750 O O . PRO A 1 94 ? -4.766 -11.927 8.889 1.00 89.12 94 PRO A O 1
ATOM 753 N N . LYS A 1 95 ? -3.160 -13.388 8.284 1.00 93.44 95 LYS A N 1
ATOM 754 C CA . LYS A 1 95 ? -2.463 -12.466 7.390 1.00 93.44 95 LYS A CA 1
ATOM 755 C C . LYS A 1 95 ? -3.313 -12.259 6.134 1.00 93.44 95 LYS A C 1
ATOM 757 O O . LYS A 1 95 ? -3.683 -13.231 5.484 1.00 93.44 95 LYS A O 1
ATOM 762 N N . ILE A 1 96 ? -3.628 -11.004 5.823 1.00 93.38 96 ILE A N 1
ATOM 763 C CA . ILE A 1 96 ? -4.351 -10.626 4.605 1.00 93.38 96 ILE A CA 1
ATOM 764 C C . ILE A 1 96 ? -3.319 -10.545 3.479 1.00 93.38 96 ILE A C 1
ATOM 766 O O . ILE A 1 96 ? -2.352 -9.795 3.598 1.00 93.38 96 ILE A O 1
ATOM 770 N N . GLU A 1 97 ? -3.504 -11.342 2.429 1.00 93.38 97 GLU A N 1
ATOM 771 C CA . GLU A 1 97 ? -2.685 -11.314 1.215 1.00 93.38 97 GLU A CA 1
ATOM 772 C C . GLU A 1 97 ? -3.587 -10.982 0.029 1.00 93.38 97 GLU A C 1
ATOM 774 O O . GLU A 1 97 ? -4.687 -11.528 -0.093 1.00 93.38 97 GLU A O 1
ATOM 779 N N . LEU A 1 98 ? -3.134 -10.057 -0.810 1.00 93.06 98 LEU A N 1
ATOM 780 C CA . LEU A 1 98 ? -3.847 -9.615 -2.000 1.00 93.06 98 LEU A CA 1
ATOM 781 C C . LEU A 1 98 ? -3.268 -10.299 -3.252 1.00 93.06 98 LEU A C 1
ATOM 783 O O . LEU A 1 98 ? -2.079 -10.635 -3.270 1.00 93.06 98 LEU A O 1
ATOM 787 N N . PRO A 1 99 ? -4.064 -10.514 -4.316 1.00 91.31 99 PRO A N 1
ATOM 788 C CA . PRO A 1 99 ? -3.578 -11.161 -5.537 1.00 91.31 99 PRO A CA 1
ATOM 789 C C . PRO A 1 99 ? -2.440 -10.378 -6.217 1.00 91.31 99 PRO A C 1
ATOM 791 O O . PRO A 1 99 ? -1.530 -10.980 -6.791 1.00 91.31 99 PRO A O 1
ATOM 794 N N . GLU A 1 100 ? -2.419 -9.049 -6.092 1.00 94.69 100 GLU A N 1
ATOM 795 C CA . GLU A 1 100 ? -1.338 -8.192 -6.583 1.00 94.69 100 GLU A CA 1
ATOM 796 C C . GLU A 1 100 ? -0.021 -8.337 -5.805 1.00 94.69 100 GLU A C 1
ATOM 798 O O . GLU A 1 100 ? 1.043 -8.048 -6.358 1.00 94.69 100 GLU A O 1
ATOM 803 N N . ASP A 1 101 ? -0.040 -8.810 -4.552 1.00 94.94 101 ASP A N 1
ATOM 804 C CA . ASP A 1 101 ? 1.147 -8.817 -3.684 1.00 94.94 101 ASP A CA 1
ATOM 805 C C . ASP A 1 101 ? 2.278 -9.677 -4.262 1.00 94.94 101 ASP A C 1
ATOM 807 O O . ASP A 1 101 ? 3.461 -9.390 -4.054 1.00 94.94 101 ASP A O 1
ATOM 811 N N . ARG A 1 102 ? 1.933 -10.734 -5.009 1.00 94.12 102 ARG A N 1
ATOM 812 C CA . ARG A 1 102 ? 2.914 -11.571 -5.716 1.00 94.12 102 ARG A CA 1
ATOM 813 C C . ARG A 1 102 ? 3.627 -10.782 -6.814 1.00 94.12 102 ARG A C 1
ATOM 815 O O . ARG A 1 102 ? 4.851 -10.851 -6.917 1.00 94.12 102 ARG A O 1
ATOM 822 N N . LEU A 1 103 ? 2.872 -10.017 -7.599 1.00 94.19 103 LEU A N 1
ATOM 823 C CA . LEU A 1 103 ? 3.383 -9.238 -8.728 1.00 94.19 103 LEU A CA 1
ATOM 824 C C . LEU A 1 103 ? 4.211 -8.042 -8.253 1.00 94.19 103 LEU A C 1
ATOM 826 O O . LEU A 1 103 ? 5.268 -7.769 -8.813 1.00 94.19 103 LEU A O 1
ATOM 830 N N . ILE A 1 104 ? 3.795 -7.389 -7.166 1.00 94.50 104 ILE A N 1
ATOM 831 C CA . ILE A 1 104 ? 4.540 -6.285 -6.547 1.00 94.50 104 ILE A CA 1
ATOM 832 C C . ILE A 1 104 ? 5.913 -6.765 -6.05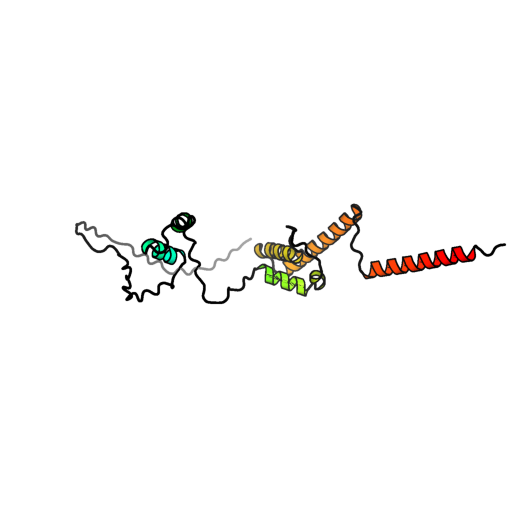0 1.00 94.50 104 ILE A C 1
ATOM 834 O O . ILE A 1 104 ? 6.927 -6.104 -6.274 1.00 94.50 104 ILE A O 1
ATOM 838 N N . LYS A 1 105 ? 5.980 -7.940 -5.410 1.00 94.44 105 LYS A N 1
ATOM 839 C CA . LYS A 1 105 ? 7.259 -8.533 -4.981 1.00 94.44 105 LYS A CA 1
ATOM 840 C C . LYS A 1 105 ? 8.165 -8.857 -6.168 1.00 94.44 105 LYS A C 1
ATOM 842 O O . LYS A 1 105 ? 9.361 -8.589 -6.091 1.00 94.44 105 LYS A O 1
ATOM 847 N N . ALA A 1 106 ? 7.605 -9.406 -7.248 1.00 92.94 106 ALA A N 1
ATOM 848 C CA . ALA A 1 106 ? 8.350 -9.686 -8.475 1.00 92.94 106 ALA A CA 1
ATOM 849 C C . ALA A 1 106 ? 8.888 -8.395 -9.120 1.00 92.94 106 ALA A C 1
ATOM 851 O O . ALA A 1 106 ? 10.053 -8.347 -9.510 1.00 92.94 106 ALA A O 1
ATOM 852 N N . TYR A 1 107 ? 8.084 -7.329 -9.138 1.00 93.94 107 TYR A N 1
ATOM 853 C CA . TYR A 1 107 ? 8.493 -6.012 -9.626 1.00 93.94 107 TYR A CA 1
ATOM 854 C C . TYR A 1 107 ? 9.686 -5.459 -8.839 1.00 93.94 107 TYR A C 1
ATOM 856 O O . TYR A 1 107 ? 10.713 -5.131 -9.420 1.00 93.94 107 TYR A O 1
ATOM 864 N N . PHE A 1 108 ? 9.616 -5.448 -7.504 1.00 93.44 108 PHE A N 1
ATOM 865 C CA . PHE A 1 108 ? 10.723 -4.984 -6.657 1.00 93.44 108 PHE A CA 1
ATOM 866 C C . PHE A 1 108 ? 11.947 -5.909 -6.639 1.00 93.44 108 PHE A C 1
ATOM 868 O O . PHE A 1 108 ? 12.970 -5.547 -6.047 1.00 93.44 108 PHE A O 1
ATOM 875 N N . ALA A 1 109 ? 11.845 -7.121 -7.187 1.00 93.62 109 ALA A N 1
ATOM 876 C CA . ALA A 1 109 ? 12.989 -7.999 -7.410 1.00 93.62 109 ALA A CA 1
ATOM 877 C C . ALA A 1 109 ? 13.715 -7.650 -8.719 1.00 93.62 109 ALA A C 1
ATOM 879 O O . ALA A 1 109 ? 14.941 -7.711 -8.748 1.00 93.62 109 ALA A O 1
ATOM 880 N N . ARG A 1 110 ? 12.977 -7.247 -9.764 1.00 91.31 110 ARG A N 1
ATOM 881 C CA . ARG A 1 110 ? 13.535 -6.765 -11.041 1.00 91.31 110 ARG A CA 1
ATOM 882 C C . ARG A 1 110 ? 14.078 -5.336 -10.943 1.00 91.31 110 ARG A C 1
ATOM 884 O O . ARG A 1 110 ? 15.166 -5.075 -11.439 1.00 91.31 110 ARG A O 1
ATOM 891 N N . HIS A 1 111 ? 13.341 -4.458 -10.264 1.00 89.62 111 HIS A N 1
ATOM 892 C CA . HIS A 1 111 ? 13.629 -3.029 -10.121 1.00 89.62 111 HIS A CA 1
ATOM 893 C C . HIS A 1 111 ? 13.953 -2.679 -8.661 1.00 89.62 111 HIS A C 1
ATOM 895 O O . HIS A 1 111 ? 13.075 -2.211 -7.920 1.00 89.62 111 HIS A O 1
ATOM 901 N N . PRO A 1 112 ? 15.189 -2.930 -8.185 1.00 89.88 112 PRO A N 1
ATOM 902 C CA . PRO A 1 112 ? 15.589 -2.543 -6.834 1.00 89.88 112 PRO A CA 1
ATOM 903 C C . PRO A 1 112 ? 15.534 -1.021 -6.618 1.00 89.88 112 PRO A C 1
ATOM 905 O O . PRO A 1 112 ? 15.241 -0.581 -5.506 1.00 89.88 112 PRO A O 1
ATOM 908 N N . GLU A 1 113 ? 15.740 -0.221 -7.665 1.00 86.88 113 GLU A N 1
ATOM 909 C CA . GLU A 1 113 ? 15.678 1.244 -7.650 1.00 86.88 113 GLU A CA 1
ATOM 910 C C . GLU A 1 113 ? 14.297 1.779 -7.250 1.00 86.88 113 GLU A C 1
ATOM 912 O O . GLU A 1 113 ? 14.199 2.780 -6.538 1.00 86.88 113 GLU A O 1
ATOM 917 N N . ALA A 1 114 ? 13.225 1.068 -7.611 1.00 87.31 114 ALA A N 1
ATOM 918 C CA . ALA A 1 114 ? 11.858 1.473 -7.299 1.00 87.31 114 ALA A CA 1
ATOM 919 C C . ALA A 1 114 ? 11.547 1.416 -5.793 1.00 87.31 114 ALA A C 1
ATOM 921 O O . ALA A 1 114 ? 10.586 2.035 -5.339 1.00 87.31 114 ALA A O 1
ATOM 922 N N . ARG A 1 115 ? 12.360 0.706 -4.994 1.00 85.75 115 ARG A N 1
ATOM 923 C CA . ARG A 1 115 ? 12.228 0.688 -3.526 1.00 85.75 115 ARG A CA 1
ATOM 924 C C . ARG A 1 115 ? 12.602 2.023 -2.889 1.00 85.75 115 ARG A C 1
ATOM 926 O O . ARG A 1 115 ? 12.117 2.328 -1.805 1.00 85.75 115 ARG A O 1
ATOM 933 N N . CYS A 1 116 ? 13.467 2.790 -3.549 1.00 83.19 116 CYS A N 1
ATOM 934 C CA . CYS A 1 116 ? 13.958 4.077 -3.066 1.00 83.19 116 CYS A CA 1
ATOM 935 C C . CYS A 1 116 ? 13.111 5.256 -3.566 1.00 83.19 116 CYS A C 1
ATOM 937 O O . CYS A 1 116 ? 13.394 6.402 -3.221 1.00 83.19 116 CYS A O 1
ATOM 939 N N . GLN A 1 117 ? 12.085 5.001 -4.383 1.00 83.12 117 GLN A N 1
ATOM 940 C CA . GLN A 1 117 ? 11.189 6.044 -4.857 1.00 83.12 117 GLN A CA 1
ATOM 941 C C . GLN A 1 117 ? 10.306 6.532 -3.704 1.00 83.12 117 GLN A C 1
ATOM 943 O O . GLN A 1 117 ? 9.640 5.744 -3.035 1.00 83.12 117 GLN A O 1
ATOM 948 N N . ALA A 1 118 ? 10.298 7.844 -3.467 1.00 85.19 118 ALA A N 1
ATOM 949 C CA . ALA A 1 118 ? 9.436 8.438 -2.455 1.00 85.19 118 ALA A CA 1
ATOM 950 C C . ALA A 1 118 ? 7.960 8.306 -2.865 1.00 85.19 118 ALA A C 1
ATOM 952 O O . ALA A 1 118 ? 7.589 8.629 -3.996 1.00 85.19 118 ALA A O 1
ATOM 953 N N . PHE A 1 119 ? 7.121 7.856 -1.930 1.00 85.56 119 PHE A N 1
ATOM 954 C CA . PHE A 1 119 ? 5.676 7.749 -2.116 1.00 85.56 119 PHE A CA 1
ATOM 955 C C . PHE A 1 119 ? 4.962 8.797 -1.269 1.00 85.56 119 PHE A C 1
ATOM 957 O O . PHE A 1 119 ? 5.268 8.958 -0.087 1.00 85.56 119 PHE A O 1
ATOM 964 N N . ASP A 1 120 ? 3.981 9.473 -1.861 1.00 88.25 120 ASP A N 1
ATOM 965 C CA . ASP A 1 120 ? 3.082 10.346 -1.115 1.00 88.25 120 ASP A CA 1
ATOM 966 C C . ASP A 1 120 ? 1.905 9.528 -0.567 1.00 88.25 120 ASP A C 1
ATOM 968 O O . ASP A 1 120 ? 1.030 9.094 -1.317 1.00 88.25 120 ASP A O 1
ATOM 972 N N . LEU A 1 121 ? 1.890 9.327 0.754 1.00 88.81 121 LEU A N 1
ATOM 973 C CA . LEU A 1 121 ? 0.847 8.577 1.461 1.00 88.81 121 LEU A CA 1
ATOM 974 C C . LEU A 1 121 ? -0.518 9.281 1.450 1.00 88.81 121 LEU A C 1
ATOM 976 O O . LEU A 1 121 ? -1.531 8.621 1.670 1.00 88.81 121 LEU A O 1
ATOM 980 N N . ASN A 1 122 ? -0.548 10.597 1.217 1.00 91.38 122 ASN A N 1
ATOM 981 C CA . ASN A 1 122 ? -1.787 11.374 1.165 1.00 91.38 122 ASN A CA 1
ATOM 982 C C . ASN A 1 122 ? -2.380 11.431 -0.245 1.00 91.38 122 ASN A C 1
ATOM 984 O O . ASN A 1 122 ? -3.548 11.788 -0.411 1.00 91.38 122 ASN A O 1
ATOM 988 N N . SER A 1 123 ? -1.584 11.107 -1.265 1.00 88.81 123 SER A N 1
ATOM 989 C CA . SER A 1 123 ? -2.062 11.088 -2.639 1.00 88.81 123 SER A CA 1
ATOM 990 C C . SER A 1 123 ? -2.972 9.883 -2.879 1.00 88.81 123 SER A C 1
ATOM 992 O O . SER A 1 123 ? -2.714 8.771 -2.423 1.00 88.81 123 SER A O 1
ATOM 994 N N . PHE A 1 124 ? -4.039 10.101 -3.647 1.00 90.31 124 PHE A N 1
ATOM 995 C CA . PHE A 1 124 ? -4.875 9.011 -4.157 1.00 90.31 124 PHE A CA 1
ATOM 996 C C . PHE A 1 124 ? -4.186 8.225 -5.277 1.00 90.31 124 PHE A C 1
ATOM 998 O O . PHE A 1 124 ? -4.685 7.179 -5.691 1.00 90.31 124 PHE A O 1
ATOM 1005 N N . GLU A 1 125 ? -3.053 8.726 -5.775 1.00 88.19 125 GLU A N 1
ATOM 1006 C CA . GLU A 1 125 ? -2.334 8.093 -6.862 1.00 88.19 125 GLU A CA 1
ATOM 1007 C C . GLU A 1 125 ? -1.576 6.867 -6.336 1.00 88.19 125 GLU A C 1
ATOM 1009 O O . GLU A 1 125 ? -0.713 6.991 -5.463 1.00 88.19 125 GLU A O 1
ATOM 1014 N N . PRO A 1 126 ? -1.865 5.661 -6.848 1.00 90.06 126 PRO A N 1
ATOM 1015 C CA . PRO A 1 126 ? -1.188 4.466 -6.379 1.00 90.06 126 PRO A CA 1
ATOM 1016 C C . PRO A 1 126 ? 0.310 4.495 -6.739 1.00 90.06 126 PRO A C 1
ATOM 1018 O O . PRO A 1 126 ? 0.687 5.018 -7.793 1.00 90.06 126 PRO A O 1
ATOM 1021 N N . PRO A 1 127 ? 1.175 3.863 -5.922 1.00 91.50 127 PRO A N 1
ATOM 1022 C CA . PRO A 1 127 ? 2.578 3.637 -6.264 1.00 91.50 127 PRO A CA 1
ATOM 1023 C C . PRO A 1 127 ? 2.746 2.950 -7.625 1.00 91.50 127 PRO A C 1
ATOM 1025 O O . PRO A 1 127 ? 1.922 2.111 -7.999 1.00 91.50 127 PRO A O 1
ATOM 1028 N N . VAL A 1 128 ? 3.849 3.230 -8.330 1.00 91.00 128 VAL A N 1
ATOM 1029 C CA . VAL A 1 128 ? 4.142 2.658 -9.663 1.00 91.00 128 VAL A CA 1
ATOM 1030 C C . VAL A 1 128 ? 4.061 1.127 -9.650 1.00 91.00 128 VAL A C 1
ATOM 1032 O O . VAL A 1 128 ? 3.387 0.538 -10.489 1.00 91.00 128 VAL A O 1
ATOM 1035 N N . ALA A 1 129 ? 4.628 0.483 -8.624 1.00 93.38 129 ALA A N 1
ATOM 1036 C CA . ALA A 1 129 ? 4.575 -0.971 -8.461 1.00 93.38 129 ALA A CA 1
ATOM 1037 C C . ALA A 1 129 ? 3.140 -1.527 -8.346 1.00 93.38 129 ALA A C 1
ATOM 1039 O O . ALA A 1 129 ? 2.855 -2.630 -8.809 1.00 93.38 129 ALA A O 1
ATOM 1040 N N . ARG A 1 130 ? 2.215 -0.765 -7.745 1.00 93.56 130 ARG A N 1
ATOM 1041 C CA . ARG A 1 130 ? 0.806 -1.167 -7.635 1.00 93.56 130 ARG A CA 1
ATOM 1042 C C . ARG A 1 130 ? 0.074 -0.990 -8.964 1.00 93.56 130 ARG A C 1
ATOM 1044 O O . ARG A 1 130 ? -0.669 -1.886 -9.350 1.00 93.56 130 ARG A O 1
ATOM 1051 N N . LYS A 1 131 ? 0.325 0.107 -9.692 1.00 93.75 131 LYS A N 1
ATOM 1052 C CA . LYS A 1 131 ? -0.212 0.300 -11.053 1.00 93.75 131 LYS A CA 1
ATOM 1053 C C . LYS A 1 131 ? 0.219 -0.824 -11.982 1.00 93.75 131 LYS A C 1
ATOM 1055 O O . LYS A 1 131 ? -0.614 -1.383 -12.685 1.00 93.75 131 LYS A O 1
ATOM 1060 N N . PHE A 1 132 ? 1.501 -1.176 -11.930 1.00 95.12 132 PHE A N 1
ATOM 1061 C CA . PHE A 1 132 ? 2.064 -2.304 -12.656 1.00 95.12 132 PHE A CA 1
ATOM 1062 C C . PHE A 1 132 ? 1.281 -3.593 -12.388 1.00 95.12 132 PHE A C 1
ATOM 1064 O O . PHE A 1 132 ? 0.791 -4.225 -13.320 1.00 95.12 132 PHE A O 1
ATOM 1071 N N . ALA A 1 133 ? 1.095 -3.950 -11.115 1.00 96.12 133 ALA A N 1
ATOM 1072 C CA . ALA A 1 133 ? 0.393 -5.175 -10.757 1.00 96.12 133 ALA A CA 1
ATOM 1073 C C . ALA A 1 133 ? -1.066 -5.181 -11.238 1.00 96.12 133 ALA A C 1
ATOM 1075 O O . ALA A 1 133 ? -1.521 -6.189 -11.768 1.00 96.12 133 ALA A O 1
ATOM 1076 N N . TRP A 1 134 ? -1.784 -4.059 -11.121 1.00 95.38 134 TRP A N 1
ATOM 1077 C CA . TRP A 1 134 ? -3.156 -3.949 -11.627 1.00 95.38 134 TRP A CA 1
ATOM 1078 C C . TRP A 1 134 ? -3.243 -4.101 -13.145 1.00 95.38 134 TRP A C 1
ATOM 1080 O O . TRP A 1 134 ? -4.126 -4.799 -13.632 1.00 95.38 134 TRP A O 1
ATOM 1090 N N . ARG A 1 135 ? -2.311 -3.505 -13.896 1.00 96.12 135 ARG A N 1
ATOM 1091 C CA . ARG A 1 135 ? -2.261 -3.667 -15.355 1.00 96.12 135 ARG A CA 1
ATOM 1092 C C . ARG A 1 135 ? -1.965 -5.104 -15.760 1.00 96.12 135 ARG A C 1
ATOM 1094 O O . ARG A 1 135 ? -2.610 -5.626 -16.659 1.00 96.12 135 ARG A O 1
ATOM 1101 N N . VAL A 1 136 ? -1.037 -5.767 -15.075 1.00 96.25 136 VAL A N 1
ATOM 1102 C CA . VAL A 1 136 ? -0.748 -7.183 -15.338 1.00 96.25 136 VAL A CA 1
ATOM 1103 C C . VAL A 1 136 ? -1.968 -8.052 -15.023 1.00 96.25 136 VAL A C 1
ATOM 1105 O O . VAL A 1 136 ? -2.305 -8.918 -15.824 1.00 96.25 136 VAL A O 1
ATOM 1108 N N . LEU A 1 137 ? -2.671 -7.797 -13.914 1.00 95.62 137 LEU A N 1
ATOM 1109 C CA . LEU A 1 137 ? -3.924 -8.492 -13.596 1.00 95.62 137 LEU A CA 1
ATOM 1110 C C . LEU A 1 137 ? -4.992 -8.274 -14.678 1.00 95.62 137 LEU A C 1
ATOM 1112 O O . LEU A 1 137 ? -5.635 -9.232 -15.084 1.00 95.62 137 LEU A O 1
ATOM 1116 N N . GLU A 1 138 ? -5.107 -7.062 -15.226 1.00 95.25 138 GLU A N 1
ATOM 1117 C CA . GLU A 1 138 ? -6.029 -6.763 -16.330 1.00 95.25 138 GLU A CA 1
ATOM 1118 C C . GLU A 1 138 ? -5.746 -7.618 -17.582 1.00 95.25 138 GLU A C 1
ATOM 1120 O O . GLU A 1 138 ? -6.670 -8.065 -18.262 1.00 95.25 138 GLU A O 1
ATOM 1125 N N . PHE A 1 139 ? -4.474 -7.878 -17.895 1.00 95.81 139 PHE A N 1
ATOM 1126 C CA . PHE A 1 139 ? -4.096 -8.775 -18.991 1.00 95.81 139 PHE A CA 1
ATOM 1127 C C . PHE A 1 139 ? -4.314 -10.254 -18.647 1.00 95.81 139 PHE A C 1
ATOM 1129 O O . PHE A 1 139 ? -4.731 -11.026 -19.512 1.00 95.81 139 PHE A O 1
ATOM 1136 N N . LEU A 1 140 ? -4.070 -10.652 -17.399 1.00 94.62 140 LEU A N 1
ATOM 1137 C CA . LEU A 1 140 ? -4.324 -12.017 -16.935 1.00 94.62 140 LEU A CA 1
ATOM 1138 C C . LEU A 1 140 ? -5.817 -12.362 -16.983 1.00 94.62 140 LEU A C 1
ATOM 1140 O O . LEU A 1 140 ? -6.171 -13.444 -17.445 1.00 94.62 140 LEU A O 1
ATOM 1144 N N . ASP A 1 141 ? -6.691 -11.424 -16.615 1.00 95.00 141 ASP A N 1
ATOM 1145 C CA . ASP A 1 141 ? -8.148 -11.590 -16.693 1.00 95.00 141 ASP A CA 1
ATOM 1146 C C . ASP A 1 141 ? -8.634 -11.780 -18.140 1.00 95.00 141 ASP A C 1
ATOM 1148 O O . ASP A 1 141 ? -9.639 -12.444 -18.393 1.00 95.00 141 ASP A O 1
ATOM 1152 N N . ARG A 1 142 ? -7.890 -11.241 -19.114 1.00 95.00 142 ARG A N 1
ATOM 1153 C CA . ARG A 1 142 ? -8.133 -11.436 -20.554 1.00 95.00 142 ARG A CA 1
ATOM 1154 C C . ARG A 1 142 ? -7.542 -12.744 -21.098 1.00 95.00 142 ARG A C 1
ATOM 1156 O O . ARG A 1 142 ? -7.745 -13.049 -22.270 1.00 95.00 142 ARG A O 1
ATOM 1163 N N . GLY A 1 143 ? -6.828 -13.511 -20.274 1.00 94.94 143 GLY A N 1
ATOM 1164 C CA . GLY A 1 143 ? -6.253 -14.810 -20.630 1.00 94.94 143 GLY A CA 1
ATOM 1165 C C . GLY A 1 143 ? -4.854 -14.758 -21.248 1.00 94.94 143 GLY A C 1
ATOM 1166 O O . GLY A 1 143 ? -4.417 -15.747 -21.836 1.00 94.94 143 GLY A O 1
ATOM 1167 N N . PHE A 1 144 ? -4.137 -13.636 -21.140 1.00 95.00 144 PHE A N 1
ATOM 1168 C CA . PHE A 1 144 ? -2.745 -13.573 -21.588 1.00 95.00 144 PHE A CA 1
ATOM 1169 C C . PHE A 1 144 ? -1.803 -14.298 -20.621 1.00 95.00 144 PHE A C 1
ATOM 1171 O O . PHE A 1 144 ? -2.071 -14.415 -19.427 1.00 95.00 144 PHE A O 1
ATOM 1178 N N . ALA A 1 145 ? -0.666 -14.770 -21.137 1.00 95.50 145 ALA A N 1
ATOM 1179 C CA . ALA A 1 145 ? 0.391 -15.331 -20.304 1.00 95.50 145 ALA A CA 1
ATOM 1180 C C . ALA A 1 145 ? 1.017 -14.244 -19.415 1.00 95.50 145 ALA A C 1
ATOM 1182 O O . ALA A 1 145 ? 1.241 -13.120 -19.868 1.00 95.50 145 ALA A O 1
ATOM 1183 N N . GLU A 1 146 ? 1.346 -14.597 -18.169 1.00 92.12 146 GLU A N 1
ATOM 1184 C CA . GLU A 1 146 ? 1.870 -13.649 -17.177 1.00 92.12 146 GLU A CA 1
ATOM 1185 C C . GLU A 1 146 ? 3.151 -12.956 -17.642 1.00 92.12 146 GLU A C 1
ATOM 1187 O O . GLU A 1 146 ? 3.271 -11.745 -17.488 1.00 92.12 146 GLU A O 1
ATOM 1192 N N . ASP A 1 147 ? 4.093 -13.699 -18.223 1.00 93.00 147 ASP A N 1
ATOM 1193 C CA . ASP A 1 147 ? 5.383 -13.138 -18.635 1.00 93.00 147 ASP A CA 1
ATOM 1194 C C . ASP A 1 147 ? 5.226 -12.136 -19.781 1.00 93.00 147 ASP A C 1
ATOM 1196 O O . ASP A 1 147 ? 5.771 -11.038 -19.723 1.00 93.00 147 ASP A O 1
ATOM 1200 N N . TRP A 1 148 ? 4.388 -12.465 -20.765 1.00 94.50 148 TRP A N 1
ATOM 1201 C CA . TRP A 1 148 ? 4.082 -11.568 -21.878 1.00 94.50 148 TRP A CA 1
ATOM 1202 C C . TRP A 1 148 ? 3.349 -10.304 -21.410 1.00 94.50 148 TRP A C 1
ATOM 1204 O O . TRP A 1 148 ? 3.697 -9.195 -21.812 1.00 94.50 148 TRP A O 1
ATOM 1214 N N . ALA A 1 149 ? 2.365 -10.462 -20.517 1.00 95.19 149 ALA A N 1
ATOM 1215 C CA . ALA A 1 149 ? 1.660 -9.340 -19.906 1.00 95.19 149 ALA A CA 1
ATOM 1216 C C . ALA A 1 149 ? 2.619 -8.433 -19.127 1.00 95.19 149 ALA A C 1
ATOM 1218 O O . ALA A 1 149 ? 2.511 -7.210 -19.191 1.00 95.19 149 ALA A O 1
ATOM 1219 N N . ARG A 1 150 ? 3.577 -9.028 -18.411 1.00 93.62 150 ARG A N 1
ATOM 1220 C CA . ARG A 1 150 ? 4.571 -8.300 -17.627 1.00 93.62 150 ARG A CA 1
ATOM 1221 C C . ARG A 1 150 ? 5.432 -7.396 -18.502 1.00 93.62 150 ARG A C 1
ATOM 1223 O O . ARG A 1 150 ? 5.534 -6.207 -18.215 1.00 93.62 150 ARG A O 1
ATOM 1230 N N . ASP A 1 151 ? 5.999 -7.951 -19.568 1.00 94.06 151 ASP A N 1
ATOM 1231 C CA . ASP A 1 151 ? 6.947 -7.240 -20.428 1.00 94.06 151 ASP A CA 1
ATOM 1232 C C . ASP A 1 151 ? 6.279 -6.073 -21.179 1.00 94.06 151 ASP A C 1
ATOM 1234 O O . ASP A 1 151 ? 6.877 -5.009 -21.350 1.00 94.06 151 ASP A O 1
ATOM 1238 N N . ILE A 1 152 ? 5.009 -6.227 -21.568 1.00 95.25 152 ILE A N 1
ATOM 1239 C CA . ILE A 1 152 ? 4.229 -5.139 -22.178 1.00 95.25 152 ILE A CA 1
ATOM 1240 C C . ILE A 1 152 ? 3.989 -4.009 -21.185 1.00 95.25 152 ILE A C 1
ATOM 1242 O O . ILE A 1 152 ? 4.224 -2.847 -21.508 1.00 95.25 152 ILE A O 1
ATOM 1246 N N . VAL A 1 153 ? 3.564 -4.337 -19.963 1.00 95.44 153 VAL A N 1
ATOM 1247 C CA . VAL A 1 153 ? 3.296 -3.318 -18.943 1.00 95.44 153 VAL A CA 1
ATOM 1248 C C . VAL A 1 153 ? 4.583 -2.593 -18.538 1.00 95.44 153 VAL A C 1
ATOM 1250 O O . VAL A 1 153 ? 4.552 -1.381 -18.328 1.00 95.44 153 VAL A O 1
ATOM 1253 N N . GLU A 1 154 ? 5.722 -3.288 -18.458 1.00 93.19 154 GLU A N 1
ATOM 1254 C CA . GLU A 1 154 ? 7.026 -2.649 -18.220 1.00 93.19 154 GLU A CA 1
ATOM 1255 C C . GLU A 1 154 ? 7.370 -1.649 -19.337 1.00 93.19 154 GLU A C 1
ATOM 1257 O O . GLU A 1 154 ? 7.798 -0.525 -19.053 1.00 93.19 154 GLU A O 1
ATOM 1262 N N . ALA A 1 155 ? 7.129 -2.011 -20.601 1.00 93.19 155 ALA A N 1
ATOM 1263 C CA . ALA A 1 155 ? 7.349 -1.115 -21.734 1.00 93.19 155 ALA A CA 1
ATOM 1264 C C . ALA A 1 155 ? 6.429 0.120 -21.697 1.00 93.19 155 ALA A C 1
ATOM 1266 O O . ALA A 1 155 ? 6.901 1.241 -21.921 1.00 93.19 155 ALA A O 1
ATOM 1267 N N . ASP A 1 156 ? 5.150 -0.067 -21.366 1.00 93.75 156 ASP A N 1
ATOM 1268 C CA . ASP A 1 156 ? 4.165 1.013 -21.261 1.00 93.75 156 ASP A CA 1
ATOM 1269 C C . ASP A 1 156 ? 4.509 1.986 -20.125 1.00 93.75 156 ASP A C 1
ATOM 1271 O O . ASP A 1 156 ? 4.548 3.201 -20.336 1.00 93.75 156 ASP A O 1
ATOM 1275 N N . LEU A 1 157 ? 4.853 1.479 -18.936 1.00 90.44 157 LEU A N 1
ATOM 1276 C CA . LEU A 1 157 ? 5.243 2.319 -17.798 1.00 90.44 157 LEU A CA 1
ATOM 1277 C C . LEU A 1 157 ? 6.534 3.096 -18.075 1.00 90.44 157 LEU A C 1
ATOM 1279 O O . LEU A 1 157 ? 6.615 4.291 -17.783 1.00 90.44 157 LEU A O 1
ATOM 1283 N N . ALA A 1 158 ? 7.525 2.466 -18.709 1.00 89.00 158 ALA A N 1
ATOM 1284 C CA . ALA A 1 158 ? 8.746 3.154 -19.116 1.00 89.00 158 ALA A CA 1
ATOM 1285 C C . ALA A 1 158 ? 8.469 4.262 -20.152 1.00 89.00 158 ALA A C 1
ATOM 1287 O O . ALA A 1 158 ? 9.145 5.299 -20.169 1.00 89.00 158 ALA A O 1
ATOM 1288 N N . ALA A 1 159 ? 7.480 4.068 -21.030 1.00 91.56 159 ALA A N 1
ATOM 1289 C CA . ALA A 1 159 ? 7.038 5.092 -21.968 1.00 91.56 159 ALA A CA 1
ATOM 1290 C C . ALA A 1 159 ? 6.311 6.246 -21.255 1.00 91.56 159 ALA A C 1
ATOM 1292 O O . ALA A 1 159 ? 6.589 7.412 -21.559 1.00 91.56 159 ALA A O 1
ATOM 1293 N N . GLU A 1 160 ? 5.452 5.949 -20.276 1.00 89.00 160 GLU A N 1
ATOM 1294 C CA . GLU A 1 160 ? 4.764 6.946 -19.447 1.00 89.00 160 GLU A CA 1
ATOM 1295 C C . GLU A 1 160 ? 5.750 7.807 -18.646 1.00 89.00 160 GLU A C 1
ATOM 1297 O O . GLU A 1 160 ? 5.629 9.034 -18.637 1.00 89.00 160 GLU A O 1
ATOM 1302 N N . GLU A 1 161 ? 6.772 7.205 -18.035 1.00 86.94 161 GLU A N 1
ATOM 1303 C CA . GLU A 1 161 ? 7.809 7.942 -17.304 1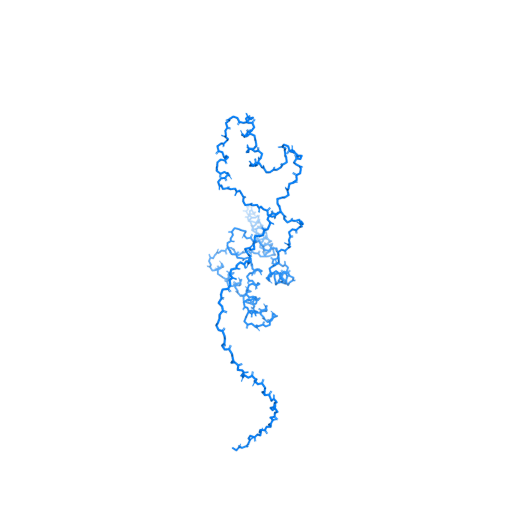.00 86.94 161 GLU A CA 1
ATOM 1304 C C . GLU A 1 161 ? 8.604 8.875 -18.222 1.00 86.94 161 GLU A C 1
ATOM 1306 O O . GLU A 1 161 ? 8.823 10.047 -17.898 1.00 86.94 161 GLU A O 1
ATOM 1311 N N . LYS A 1 162 ? 8.984 8.400 -19.416 1.00 87.38 162 LYS A N 1
ATOM 1312 C CA . LYS A 1 162 ? 9.649 9.234 -20.430 1.00 87.38 162 LYS A CA 1
ATOM 1313 C C . LYS A 1 162 ? 8.747 10.369 -20.907 1.00 87.38 162 LYS A C 1
ATOM 1315 O O . LYS A 1 162 ? 9.226 11.488 -21.102 1.00 87.38 162 LYS A O 1
ATOM 1320 N N . ALA A 1 163 ? 7.456 10.108 -21.102 1.00 88.69 163 ALA A N 1
ATOM 1321 C CA . ALA A 1 163 ? 6.485 11.120 -21.500 1.00 88.69 163 ALA A CA 1
ATOM 1322 C C . ALA A 1 163 ? 6.287 12.169 -20.397 1.00 88.69 163 ALA A C 1
ATOM 1324 O O . ALA A 1 163 ? 6.294 13.366 -20.689 1.00 88.69 163 ALA A O 1
ATOM 1325 N N . LYS A 1 164 ? 6.201 11.740 -19.133 1.00 86.94 164 LYS A N 1
ATOM 1326 C CA . LYS A 1 164 ? 6.130 12.625 -17.967 1.00 86.94 164 LYS A CA 1
ATOM 1327 C C . LYS A 1 164 ? 7.378 13.497 -17.865 1.00 86.94 164 LYS A C 1
ATOM 1329 O O . LYS A 1 164 ? 7.251 14.713 -17.792 1.00 86.94 164 LYS A O 1
ATOM 1334 N N . ARG A 1 165 ? 8.572 12.912 -18.004 1.00 84.38 165 ARG A N 1
ATOM 1335 C CA . ARG A 1 165 ? 9.841 13.657 -18.028 1.00 84.38 165 ARG A CA 1
ATOM 1336 C C . ARG A 1 165 ? 9.876 14.705 -19.145 1.00 84.38 165 ARG A C 1
ATOM 1338 O O . ARG A 1 165 ? 10.254 15.848 -18.905 1.00 84.38 165 ARG A O 1
ATOM 1345 N N . LYS A 1 166 ? 9.450 14.351 -20.364 1.00 87.62 166 LYS A N 1
ATOM 1346 C CA . LYS A 1 166 ? 9.354 15.302 -21.490 1.00 87.62 166 LYS A CA 1
ATOM 1347 C C . LYS A 1 166 ? 8.337 16.414 -21.227 1.00 87.62 166 LYS A C 1
ATOM 1349 O O . LYS A 1 166 ? 8.578 17.560 -21.601 1.00 87.62 166 LYS A O 1
ATOM 1354 N N . ARG A 1 167 ? 7.207 16.086 -20.599 1.00 87.31 167 ARG A N 1
ATOM 1355 C CA . ARG A 1 167 ? 6.172 17.051 -20.218 1.00 87.31 167 ARG A CA 1
ATOM 1356 C C . ARG A 1 167 ? 6.679 18.024 -19.161 1.00 87.31 167 ARG A C 1
ATOM 1358 O O . ARG A 1 167 ? 6.532 19.22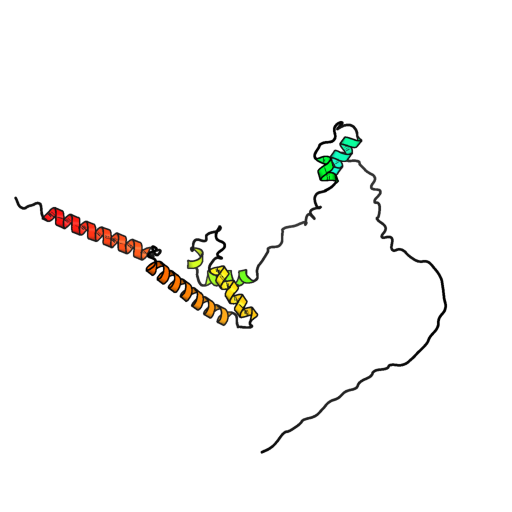4 -19.345 1.00 87.31 167 ARG A O 1
ATOM 1365 N N . ASP A 1 168 ? 7.318 17.519 -18.114 1.00 85.75 168 ASP A N 1
ATOM 1366 C CA . ASP A 1 168 ? 7.909 18.333 -17.052 1.00 85.75 168 ASP A CA 1
ATOM 1367 C C . ASP A 1 168 ? 8.983 19.276 -17.613 1.00 85.75 168 ASP A C 1
ATOM 1369 O O . ASP A 1 168 ? 8.964 20.465 -17.307 1.00 85.75 168 ASP A O 1
ATOM 1373 N N . MET A 1 169 ? 9.823 18.788 -18.535 1.00 83.62 169 MET A N 1
ATOM 1374 C CA . MET A 1 169 ? 10.798 19.613 -19.260 1.00 83.62 169 MET A CA 1
ATOM 1375 C C . MET A 1 169 ? 10.132 20.718 -20.094 1.00 83.62 169 MET A C 1
ATOM 1377 O O . MET A 1 169 ? 10.599 21.853 -20.098 1.00 83.62 169 MET A O 1
ATOM 1381 N N . ARG A 1 170 ? 9.028 20.413 -20.791 1.00 85.00 170 ARG A N 1
ATOM 1382 C CA . ARG A 1 170 ? 8.268 21.406 -21.572 1.00 85.00 170 ARG A CA 1
ATOM 1383 C C . ARG A 1 170 ? 7.598 22.453 -20.683 1.00 85.00 170 ARG A C 1
ATOM 1385 O O . ARG A 1 170 ? 7.515 23.613 -21.068 1.00 85.00 170 ARG A O 1
ATOM 1392 N N . GLU A 1 171 ? 7.100 22.038 -19.524 1.00 86.00 171 GLU A N 1
ATOM 1393 C CA . GLU A 1 171 ? 6.430 22.900 -18.546 1.00 86.00 171 GLU A CA 1
ATOM 1394 C C . GLU A 1 171 ? 7.432 23.636 -17.632 1.00 86.00 171 GLU A C 1
ATOM 1396 O O . GLU A 1 171 ? 7.022 24.382 -16.746 1.00 86.00 171 GLU A O 1
ATOM 1401 N N . GLY A 1 172 ? 8.743 23.458 -17.854 1.00 79.19 172 GLY A N 1
ATOM 1402 C CA . GLY A 1 172 ? 9.809 24.130 -17.108 1.00 79.19 172 GLY A CA 1
ATOM 1403 C C . GLY A 1 172 ? 9.940 23.668 -15.655 1.00 79.19 172 GLY A C 1
ATOM 1404 O O . GLY A 1 172 ? 10.582 24.347 -14.855 1.00 79.19 172 GLY A O 1
ATOM 1405 N N . ARG A 1 173 ? 9.334 22.531 -15.288 1.00 76.38 173 ARG A N 1
ATOM 1406 C CA . ARG A 1 173 ? 9.514 21.953 -13.956 1.00 76.38 173 ARG A CA 1
ATOM 1407 C C . ARG A 1 173 ? 10.928 21.380 -13.840 1.00 76.38 173 ARG A C 1
ATOM 1409 O O . ARG A 1 173 ? 11.376 20.697 -14.765 1.00 76.38 173 ARG A O 1
ATOM 1416 N N . PRO A 1 174 ? 11.633 21.627 -12.721 1.00 71.19 174 PRO A N 1
ATOM 1417 C CA . PRO A 1 174 ? 12.951 21.055 -12.508 1.00 71.19 174 PRO A CA 1
ATOM 1418 C C . PRO A 1 174 ? 12.828 19.533 -12.485 1.00 71.19 174 PRO A C 1
ATOM 1420 O O . PRO A 1 174 ? 12.075 18.962 -11.695 1.00 71.19 174 PRO A O 1
ATOM 1423 N N . LEU A 1 175 ? 13.549 18.880 -13.392 1.00 69.38 175 LEU A N 1
ATOM 1424 C CA . LEU A 1 175 ? 13.689 17.435 -13.362 1.00 69.38 175 LEU A CA 1
ATOM 1425 C C . LEU A 1 175 ? 14.629 17.063 -12.213 1.00 69.38 175 LEU A C 1
ATOM 1427 O O . LEU A 1 175 ? 15.631 17.756 -12.018 1.00 69.38 175 LEU A O 1
ATOM 1431 N N . PRO A 1 176 ? 14.348 15.979 -11.473 1.00 65.25 176 PRO A N 1
ATOM 1432 C CA . PRO A 1 176 ? 15.319 15.448 -10.533 1.00 65.25 176 PRO A CA 1
ATOM 1433 C C . PRO A 1 176 ? 16.565 15.040 -11.327 1.00 65.25 176 PRO A C 1
ATOM 1435 O O . PRO A 1 176 ? 16.498 14.157 -12.189 1.00 65.25 176 PRO A O 1
ATOM 1438 N N . LYS A 1 177 ? 17.678 15.737 -11.087 1.00 71.12 177 LYS A N 1
ATOM 1439 C CA . LYS A 1 177 ? 18.977 15.406 -11.676 1.00 71.12 177 LYS A CA 1
ATOM 1440 C C . LYS A 1 177 ? 19.458 14.106 -11.054 1.00 71.12 177 LYS A C 1
ATOM 1442 O O . LYS A 1 177 ? 19.159 13.813 -9.895 1.00 71.12 177 LYS A O 1
ATOM 1447 N N . SER A 1 178 ? 20.157 13.285 -11.830 1.00 73.06 178 SER A N 1
ATOM 1448 C CA . SER A 1 178 ? 20.833 12.142 -11.214 1.00 73.06 178 SER A CA 1
ATOM 1449 C C . SER A 1 178 ? 21.914 12.664 -10.261 1.00 73.06 178 SER A C 1
ATOM 1451 O O . SER A 1 178 ? 22.522 13.690 -10.545 1.00 73.06 178 SER A O 1
ATOM 1453 N N . ALA A 1 179 ? 22.188 11.964 -9.157 1.00 70.00 179 ALA A N 1
ATOM 1454 C CA . ALA A 1 179 ? 23.214 12.399 -8.199 1.00 70.00 179 ALA A CA 1
ATOM 1455 C C . ALA A 1 179 ? 24.600 12.604 -8.856 1.00 70.00 179 ALA A C 1
ATOM 1457 O O . ALA A 1 179 ? 25.395 13.421 -8.411 1.00 70.00 179 ALA A O 1
ATOM 1458 N N . ILE A 1 180 ? 24.876 11.877 -9.946 1.00 73.62 180 ILE A N 1
ATOM 1459 C CA . ILE A 1 180 ? 26.099 12.021 -10.747 1.00 73.62 180 ILE A CA 1
ATOM 1460 C C . ILE A 1 180 ? 26.076 13.317 -11.565 1.00 73.62 180 ILE A C 1
ATOM 1462 O O . ILE A 1 180 ? 27.081 14.010 -11.645 1.00 73.62 180 ILE A O 1
ATOM 1466 N N . GLU A 1 181 ? 24.942 13.638 -12.180 1.00 79.25 181 GLU A N 1
ATOM 1467 C CA . GLU A 1 181 ? 24.757 14.858 -12.972 1.00 79.25 181 GLU A CA 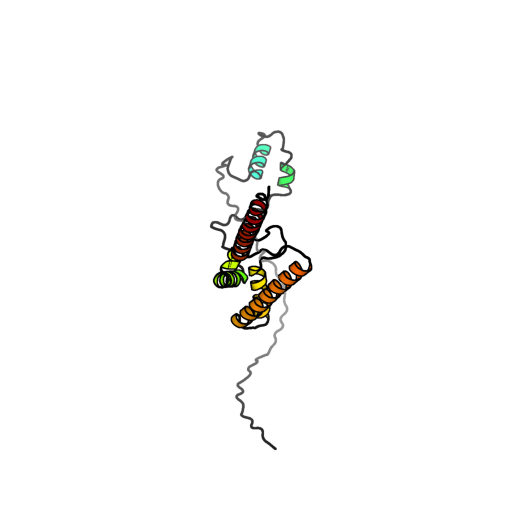1
ATOM 1468 C C . GLU A 1 181 ? 24.810 16.110 -12.086 1.00 79.25 181 GLU A C 1
ATOM 1470 O O . GLU A 1 181 ? 25.432 17.094 -12.466 1.00 79.25 181 GLU A O 1
ATOM 1475 N N . GLU A 1 182 ? 24.245 16.044 -10.877 1.00 81.88 182 GLU A N 1
ATOM 1476 C CA . GLU A 1 182 ? 24.359 17.105 -9.869 1.00 81.88 182 GLU A CA 1
ATOM 1477 C C . GLU A 1 182 ? 25.822 17.330 -9.456 1.00 81.88 182 GLU A C 1
ATOM 1479 O O . GLU A 1 182 ? 26.314 18.452 -9.546 1.00 81.88 182 GLU A O 1
ATOM 1484 N N . ALA A 1 183 ? 26.560 16.263 -9.129 1.00 81.50 183 ALA A N 1
ATOM 1485 C CA . ALA A 1 183 ? 27.982 16.366 -8.793 1.00 81.50 183 ALA A CA 1
ATOM 1486 C C . ALA A 1 183 ? 28.829 16.924 -9.954 1.00 81.50 183 ALA A C 1
ATOM 1488 O O . ALA A 1 183 ? 29.702 17.763 -9.746 1.00 81.50 183 ALA A O 1
ATOM 1489 N N . GLN A 1 184 ? 28.555 16.502 -11.193 1.00 89.06 184 GLN A N 1
ATOM 1490 C CA . GLN A 1 184 ? 29.254 17.009 -12.379 1.00 89.06 184 GLN A CA 1
ATOM 1491 C C . GLN A 1 184 ? 28.997 18.500 -12.612 1.00 89.06 184 GLN A C 1
ATOM 1493 O O . GLN A 1 184 ? 29.911 19.224 -13.005 1.00 89.06 184 GLN A O 1
ATOM 1498 N N . GLU A 1 185 ? 27.771 18.970 -12.393 1.00 83.94 185 GLU A N 1
ATOM 1499 C CA . GLU A 1 185 ? 27.437 20.387 -12.510 1.00 83.94 185 GLU A CA 1
ATOM 1500 C C . GLU A 1 185 ? 28.064 21.227 -11.396 1.00 83.94 185 GLU A C 1
ATOM 1502 O O . GLU A 1 185 ? 28.548 22.327 -11.673 1.00 83.94 185 GLU A O 1
ATOM 1507 N N . GLU A 1 186 ? 28.091 20.719 -10.162 1.00 85.50 186 GLU A N 1
ATOM 1508 C CA . GLU A 1 186 ? 28.783 21.361 -9.042 1.00 85.50 186 GLU A CA 1
ATOM 1509 C C . GLU A 1 186 ? 30.285 21.483 -9.318 1.00 85.50 186 GLU A C 1
ATOM 1511 O O . GLU A 1 186 ? 30.856 22.568 -9.170 1.00 85.50 186 GLU A O 1
ATOM 1516 N N . ASP A 1 187 ? 30.919 20.415 -9.808 1.00 90.62 187 ASP A N 1
ATOM 1517 C CA . ASP A 1 187 ? 32.326 20.420 -10.213 1.00 90.62 187 ASP A CA 1
ATOM 1518 C C . ASP A 1 187 ? 32.580 21.429 -11.339 1.00 90.62 187 ASP A C 1
ATOM 1520 O O . ASP A 1 187 ? 33.510 22.237 -11.261 1.00 90.62 187 ASP A O 1
ATOM 1524 N N . TRP A 1 188 ? 31.723 21.453 -12.364 1.00 88.44 188 TRP A N 1
ATOM 1525 C CA . TRP A 1 188 ? 31.808 22.434 -13.447 1.00 88.44 188 TRP A CA 1
ATOM 1526 C C . TRP A 1 188 ? 31.631 23.872 -12.951 1.00 88.44 188 TRP A C 1
ATOM 1528 O O . TRP A 1 188 ? 32.367 24.764 -13.382 1.00 88.44 188 TRP A O 1
ATOM 1538 N N . ALA A 1 189 ? 30.691 24.122 -12.039 1.00 87.94 189 ALA A N 1
ATOM 1539 C CA . ALA A 1 189 ? 30.461 25.439 -11.453 1.00 87.94 189 ALA A CA 1
ATOM 1540 C C . ALA A 1 189 ? 31.651 25.895 -10.591 1.00 87.94 189 ALA A C 1
ATOM 1542 O O . ALA A 1 189 ? 32.069 27.059 -10.660 1.00 87.94 189 ALA A O 1
ATOM 1543 N N . ASN A 1 190 ? 32.251 24.977 -9.832 1.00 90.81 190 ASN A N 1
ATOM 1544 C CA . ASN A 1 190 ? 33.453 25.217 -9.038 1.00 90.81 190 ASN A CA 1
ATOM 1545 C C . ASN A 1 190 ? 34.673 25.500 -9.928 1.00 90.81 190 ASN A C 1
ATOM 1547 O O . ASN A 1 190 ? 35.406 26.459 -9.682 1.00 90.81 190 ASN A O 1
ATOM 1551 N N . MET A 1 191 ? 34.858 24.753 -11.021 1.00 88.12 191 MET A N 1
ATOM 1552 C CA . MET A 1 191 ? 35.919 25.039 -11.993 1.00 88.12 191 MET A CA 1
ATOM 1553 C C . MET A 1 191 ? 35.700 26.381 -12.701 1.00 88.12 191 MET A C 1
ATOM 1555 O O . MET A 1 191 ? 36.625 27.187 -12.801 1.00 88.12 191 MET A O 1
ATOM 1559 N N . ALA A 1 192 ? 34.476 26.674 -13.148 1.00 86.88 192 ALA A N 1
ATOM 1560 C CA . ALA A 1 192 ? 34.157 27.922 -13.839 1.00 86.88 192 ALA A CA 1
ATOM 1561 C C . ALA A 1 192 ? 34.325 29.158 -12.936 1.00 86.88 192 ALA A C 1
ATOM 1563 O O . ALA A 1 192 ? 34.830 30.195 -13.379 1.00 86.88 192 ALA A O 1
ATOM 1564 N N . SER A 1 193 ? 33.925 29.062 -11.664 1.00 86.38 193 SER A N 1
ATOM 1565 C CA . SER A 1 193 ? 34.144 30.124 -10.674 1.00 86.38 193 SER A CA 1
ATOM 1566 C C . SER A 1 193 ? 35.627 30.280 -10.323 1.00 86.38 193 SER A C 1
ATOM 1568 O O . SER A 1 193 ? 36.115 31.410 -10.254 1.00 86.38 193 SER A O 1
ATOM 1570 N N . GLY A 1 194 ? 36.371 29.174 -10.212 1.00 88.56 194 GLY A N 1
ATOM 1571 C CA . GLY A 1 194 ? 37.827 29.178 -10.065 1.00 88.56 194 GLY A CA 1
ATOM 1572 C C . GLY A 1 194 ? 38.534 29.918 -11.205 1.00 88.56 194 GLY A C 1
ATOM 1573 O O . GLY A 1 194 ? 39.342 30.812 -10.951 1.00 88.56 194 GLY A O 1
ATOM 1574 N N . VAL A 1 195 ? 38.169 29.631 -12.460 1.00 85.12 195 VAL A N 1
ATOM 1575 C CA . VAL A 1 195 ? 38.732 30.296 -13.650 1.00 85.12 195 VAL A CA 1
ATOM 1576 C C . VAL A 1 195 ? 38.403 31.794 -13.675 1.00 85.12 195 VAL A C 1
ATOM 1578 O O . VAL A 1 195 ? 39.301 32.604 -13.916 1.00 85.12 195 VAL A O 1
ATOM 1581 N N . ARG A 1 196 ? 37.160 32.199 -13.360 1.00 81.50 196 ARG A N 1
ATOM 1582 C CA . ARG A 1 196 ? 36.807 33.632 -13.249 1.00 81.50 196 ARG A CA 1
ATOM 1583 C C . ARG A 1 196 ? 37.632 34.350 -12.185 1.00 81.50 196 ARG A C 1
ATOM 1585 O O . ARG A 1 196 ? 38.105 35.455 -12.434 1.00 81.50 196 ARG A O 1
ATOM 1592 N N . ASN A 1 197 ? 37.829 33.727 -11.025 1.00 80.25 197 ASN A N 1
ATOM 1593 C CA . ASN A 1 197 ? 38.603 34.310 -9.927 1.00 80.25 197 ASN A CA 1
ATOM 1594 C C . ASN A 1 197 ? 40.101 34.447 -10.257 1.00 80.25 197 ASN A C 1
ATOM 1596 O O . ASN A 1 197 ? 40.768 35.336 -9.727 1.00 80.25 197 ASN A O 1
ATOM 1600 N N . MET A 1 198 ? 40.644 33.601 -11.139 1.00 75.56 198 MET A N 1
ATOM 1601 C CA . MET A 1 198 ? 42.014 33.752 -11.646 1.00 75.56 198 MET A CA 1
ATOM 1602 C C . MET A 1 198 ? 42.128 34.885 -12.675 1.00 75.56 198 MET A C 1
ATOM 1604 O O . MET A 1 198 ? 43.090 35.651 -12.633 1.00 75.56 198 MET A O 1
ATOM 1608 N N . GLN A 1 199 ? 41.135 35.045 -13.557 1.00 72.19 199 GLN A N 1
ATOM 1609 C CA . GLN A 1 199 ? 41.112 36.125 -14.554 1.00 72.19 199 GLN A CA 1
ATOM 1610 C C . GLN A 1 199 ? 40.984 37.516 -13.915 1.00 72.19 199 GLN A C 1
ATOM 1612 O O . GLN A 1 199 ? 41.668 38.449 -14.334 1.00 72.19 199 GLN A O 1
ATOM 1617 N N . THR A 1 200 ? 40.174 37.664 -12.862 1.00 64.19 200 THR A N 1
ATOM 1618 C CA . THR A 1 200 ? 40.030 38.943 -12.143 1.00 64.19 200 THR A CA 1
ATOM 1619 C C . THR A 1 200 ? 41.278 39.321 -11.342 1.00 64.19 200 THR A C 1
ATOM 1621 O O . THR A 1 200 ? 41.589 40.504 -11.237 1.00 64.19 200 THR A O 1
ATOM 1624 N N . ARG A 1 201 ? 42.044 38.340 -10.840 1.00 58.66 201 ARG A N 1
ATOM 1625 C CA . ARG A 1 201 ? 43.330 38.567 -10.150 1.00 58.66 201 ARG A CA 1
ATOM 1626 C C . ARG A 1 201 ? 44.501 38.875 -11.090 1.00 58.66 201 ARG A C 1
ATOM 1628 O O . ARG A 1 201 ? 45.445 39.535 -10.672 1.00 58.66 201 ARG A O 1
ATOM 1635 N N . GLY A 1 202 ? 44.452 38.427 -12.345 1.00 56.59 202 GLY A N 1
ATOM 1636 C CA . GLY A 1 202 ? 45.475 38.739 -13.351 1.00 56.59 202 GLY A CA 1
ATOM 1637 C C . GLY A 1 202 ? 45.377 40.156 -13.929 1.00 56.59 202 GLY A C 1
ATOM 1638 O O . GLY A 1 202 ? 46.358 40.665 -14.462 1.00 56.59 202 GLY A O 1
ATOM 1639 N N . SER A 1 203 ? 44.219 40.813 -13.803 1.00 54.59 203 SER A N 1
ATOM 1640 C CA . SER A 1 203 ? 43.963 42.124 -14.417 1.00 54.59 203 SER A CA 1
ATOM 1641 C C . SER A 1 203 ? 44.274 43.326 -13.511 1.00 54.59 203 SER A C 1
ATOM 1643 O O . SER A 1 203 ? 44.140 44.463 -13.957 1.00 54.59 203 SER A O 1
ATOM 1645 N N . SER A 1 204 ? 44.692 43.103 -12.259 1.00 55.00 204 SER A N 1
ATOM 1646 C CA . SER A 1 204 ? 44.980 44.155 -11.268 1.00 55.00 204 SER A CA 1
ATOM 1647 C C . SER A 1 204 ? 46.463 44.557 -11.151 1.00 55.00 204 SER A C 1
ATOM 1649 O O . SER A 1 204 ? 46.792 45.342 -10.269 1.00 55.00 204 SER A O 1
ATOM 1651 N N . ASN A 1 205 ? 47.349 44.071 -12.033 1.00 57.75 205 ASN A N 1
ATOM 1652 C CA . ASN A 1 205 ? 48.795 44.376 -12.030 1.00 57.75 205 ASN A CA 1
ATOM 1653 C C . ASN A 1 205 ? 49.259 45.206 -13.248 1.00 57.75 205 ASN A C 1
ATOM 1655 O O . ASN A 1 205 ? 50.340 44.971 -13.777 1.00 57.75 205 ASN A O 1
ATOM 1659 N N . ASN A 1 206 ? 48.460 46.176 -13.698 1.00 55.03 206 ASN A N 1
ATOM 1660 C CA . ASN A 1 206 ? 48.920 47.219 -14.622 1.00 55.03 206 ASN A CA 1
ATOM 1661 C C . ASN A 1 206 ? 48.805 48.579 -13.919 1.00 55.03 206 ASN A C 1
ATOM 1663 O O . ASN A 1 206 ? 47.778 49.248 -14.025 1.00 55.03 206 ASN A O 1
ATOM 1667 N N . PHE A 1 207 ? 49.847 48.937 -13.169 1.00 47.00 207 PHE A N 1
ATOM 1668 C CA . PHE A 1 207 ? 50.143 50.288 -12.689 1.00 47.00 207 PHE A CA 1
ATOM 1669 C C . PHE A 1 207 ? 51.601 50.597 -13.016 1.00 47.00 207 PHE A C 1
ATOM 1671 O O . PHE A 1 207 ? 52.429 49.667 -12.871 1.00 47.00 207 PHE A O 1
#

InterPro domains:
  IPR023611 Small ribosomal subunit protein mS23, conserved domain, metazoa [PF10484] (53-104)
  IPR059242 Small ribosomal subunit protein mS23, conserved domain [cd23701] (53-125)

Foldseek 3Di:
DDDDDDDDDDDDDDDDDDDDDDDDDDDDDDDDDPPPPDPPPPPPVDPPPLPDDDPLVNLVVCCVVCVPVDRDPCSVVCVVPPPPDPPPDPDDDDDDDDPLNVQLVVVCVVCVVLVVDDDDPPDPDDRPSSVLSVQLVVVVVVPDDSVVSNVVSVVVSVVVVVVVVVVCVVVVHDDPDDPVRVVVVVVVVVVVVVVVVVVVVVVPPDD

Secondary structure (DSSP, 8-state):
-------------------------------------------------TT-S-HHHHHHHHHHTTS-SS--HHHHHHHHSPPP-----SSPPPPP--THHHHHHHHHHH-GGGGGS---TT-SSPPHHHHHHHHHHHHHHTT--HHHHHHHHHHHHHHHHHHHHHHHHHTTPPP---HHHHHHHHHHHHHHHHHHHHHHHHTT---

Sequence (207 aa):
MFENNYGKDSILEINCDCAEGAMYVYGRTSAESLNYRKQTVHHDEVKMSFMKGDLLTKTRRLIKGGIITKKPLWFDAVSHFPPQAIRVRDGKAPKIELPEDRLIKAYFARHPEARCQAFDLNSFEPPVARKFAWRVLEFLDRGFAEDWARDIVEADLAAEEKAKRKRDMREGRPLPKSAIEEAQEEDWANMASGVRNMQTRGSSNNF

Organism: NCBI:txid41844